Protein 7Z8Z (pdb70)

B-factor: mean 40.98, std 24.82, range [9.61, 128.11]

Structure (mmCIF, N/CA/C/O backbone):
data_7Z8Z
#
_entry.id   7Z8Z
#
_cell.length_a   27.054
_cell.length_b   43.992
_cell.length_c   178.712
_cell.angle_alpha   90.000
_cell.angle_beta   90.000
_cell.angle_gamma   90.000
#
_symmetry.space_group_name_H-M   'P 21 21 21'
#
loop_
_entity.id
_entity.type
_entity.pdbx_description
1 polymer 'Heat shock factor 2-binding protein'
2 polymer 'Break repair meiotic recombinase recruitment factor 1'
3 water water
#
loop_
_atom_site.group_PDB
_atom_site.id
_atom_site.type_symbol
_atom_site.label_atom_id
_atom_site.label_alt_id
_atom_site.label_comp_id
_atom_site.label_asym_id
_atom_site.label_entity_id
_atom_site.label_seq_id
_atom_site.pdbx_PDB_ins_code
_atom_site.Cartn_x
_atom_site.Cartn_y
_atom_site.Cartn_z
_atom_site.occupancy
_atom_site.B_iso_or_equiv
_atom_site.auth_seq_id
_atom_site.auth_comp_id
_atom_site.auth_asym_id
_atom_site.auth_atom_id
_atom_site.pdbx_PDB_model_num
ATOM 1 N N . MET A 1 3 ? -2.61700 13.50500 -24.31600 1.000 48.19788 21 MET A N 1
ATOM 2 C CA . MET A 1 3 ? -3.07900 12.71400 -23.18000 1.000 45.77654 21 MET A CA 1
ATOM 3 C C . MET A 1 3 ? -1.97300 12.57300 -22.13400 1.000 38.07035 21 MET A C 1
ATOM 4 O O . MET A 1 3 ? -0.82700 12.95500 -22.37600 1.000 48.02155 21 MET A O 1
ATOM 17 N N . GLU A 1 4 ? -2.32300 12.01800 -20.97400 1.000 35.60164 22 GLU A N 1
ATOM 18 C CA . GLU A 1 4 ? -1.34200 11.75600 -19.93100 1.000 30.66683 22 GLU A CA 1
ATOM 19 C C . GLU A 1 4 ? -0.52600 10.51700 -20.27600 1.000 27.41118 22 GLU A C 1
ATOM 20 O O . GLU A 1 4 ? -1.06500 9.50000 -20.72300 1.000 31.30112 22 GLU A O 1
ATOM 32 N N . GLU A 1 5 ? 0.78300 10.60500 -20.05100 1.000 23.60809 23 GLU A N 1
ATOM 33 C CA . GLU A 1 5 ? 1.71000 9.60600 -20.57000 1.000 19.71026 23 GLU A CA 1
ATOM 34 C C . GLU A 1 5 ? 1.56600 8.28800 -19.82900 1.000 17.57842 23 GLU A C 1
ATOM 35 O O . GLU A 1 5 ? 1.29400 8.26300 -18.62700 1.000 20.38402 23 GLU A O 1
ATOM 47 N N . PHE A 1 6 ? 1.75400 7.18900 -20.55700 1.000 19.56550 24 PHE A N 1
ATOM 48 C CA . PHE A 1 6 ? 1.82200 5.85800 -19.98400 1.000 19.95502 24 PHE A CA 1
ATOM 49 C C . PHE A 1 6 ? 3.27500 5.44300 -19.77200 1.000 23.65547 24 PHE A C 1
ATOM 50 O O . PHE A 1 6 ? 4.17700 5.87800 -20.49400 1.000 19.70763 24 PHE A O 1
ATOM 67 N N . VAL A 1 7 ? 3.48500 4.57900 -18.78100 1.000 17.82056 25 VAL A N 1
ATOM 68 C CA . VAL A 1 7 ? 4.69200 3.77100 -18.66200 1.000 14.53595 25 VAL A CA 1
ATOM 69 C C . VAL A 1 7 ? 4.24800 2.31300 -18.69400 1.000 17.03889 25 VAL A C 1
ATOM 70 O O . VAL A 1 7 ? 3.07800 1.99800 -18.47200 1.000 17.23891 25 VAL A O 1
ATOM 83 N N . LYS A 1 8 ? 5.18200 1.41800 -18.99000 1.000 19.53392 26 LYS A N 1
ATOM 84 C CA . LYS A 1 8 ? 4.88400 -0.00700 -19.00500 1.000 16.09140 26 LYS A CA 1
ATOM 85 C C . LYS A 1 8 ? 5.59100 -0.70300 -17.84600 1.000 12.21462 26 LYS A C 1
ATOM 86 O O . LYS A 1 8 ? 6.65800 -0.28000 -17.38500 1.000 16.81781 26 LYS A O 1
ATOM 105 N N . VAL A 1 9 ? 4.95600 -1.77800 -17.37000 1.000 16.12299 27 VAL A N 1
ATOM 106 C CA . VAL A 1 9 ? 5.41200 -2.56500 -16.22900 1.000 17.23101 27 VAL A CA 1
ATOM 107 C C . VAL A 1 9 ? 5.11300 -4.03300 -16.52000 1.000 16.82570 27 VAL A C 1
ATOM 108 O O . VAL A 1 9 ? 4.01400 -4.36800 -16.96800 1.000 16.54935 27 VAL A O 1
ATOM 121 N N . ARG A 1 10 ? 6.07500 -4.91200 -16.25700 1.000 14.14906 28 ARG A N 1
ATOM 122 C CA . ARG A 1 10 ? 5.79700 -6.34000 -16.37000 1.000 17.84424 28 ARG A CA 1
ATOM 123 C C . ARG A 1 10 ? 4.60700 -6.69300 -15.48200 1.000 15.80716 28 ARG A C 1
ATOM 124 O O . ARG A 1 10 ? 4.56500 -6.34700 -14.29700 1.000 18.19692 28 ARG A O 1
ATOM 145 N N . LYS A 1 11 ? 3.63600 -7.38800 -16.07000 1.000 16.97309 29 LYS A N 1
ATOM 146 C CA . LYS A 1 11 ? 2.39300 -7.72400 -15.37800 1.000 17.82845 29 LYS A CA 1
ATOM 147 C C . LYS A 1 11 ? 2.65600 -8.42700 -14.05200 1.000 17.54947 29 LYS A C 1
ATOM 148 O O . LYS A 1 11 ? 2.03800 -8.11300 -13.02600 1.000 16.94414 29 LYS A O 1
ATOM 167 N N . LYS A 1 12 ? 3.57700 -9.39000 -14.05300 1.000 17.05731 30 LYS A N 1
ATOM 168 C CA . LYS A 1 12 ? 3.80500 -10.16600 -12.84000 1.000 19.75237 30 LYS A CA 1
ATOM 169 C C . LYS A 1 12 ? 4.39700 -9.31200 -11.72400 1.000 16.85728 30 LYS A C 1
ATOM 170 O O . LYS A 1 12 ? 4.15100 -9.58900 -10.54800 1.000 18.08638 30 LYS A O 1
ATOM 189 N N . ASP A 1 13 ? 5.18100 -8.28500 -12.05900 1.000 17.06257 31 ASP A N 1
ATOM 190 C CA . ASP A 1 13 ? 5.75200 -7.43900 -11.02000 1.000 13.29107 31 ASP A CA 1
ATOM 191 C C . ASP A 1 13 ? 4.69500 -6.53700 -10.41100 1.000 19.39706 31 ASP A C 1
ATOM 192 O O . ASP A 1 13 ? 4.71700 -6.29200 -9.20200 1.000 18.18376 31 ASP A O 1
ATOM 201 N N . LEU A 1 14 ? 3.74200 -6.06600 -11.21400 1.000 14.49384 32 LEU A N 1
ATOM 202 C CA . LEU A 1 14 ? 2.63000 -5.31200 -10.64200 1.000 15.53344 32 LEU A CA 1
ATOM 203 C C . LEU A 1 14 ? 1.77900 -6.19800 -9.73300 1.000 19.11808 32 LEU A C 1
ATOM 204 O O . LEU A 1 14 ? 1.27400 -5.74200 -8.69700 1.000 18.66540 32 LEU A O 1
ATOM 220 N N . GLU A 1 15 ? 1.59500 -7.46900 -10.10500 1.000 17.27576 33 GLU A N 1
ATOM 221 C CA . GLU A 1 15 ? 0.82800 -8.37500 -9.25400 1.000 18.22587 33 GLU A CA 1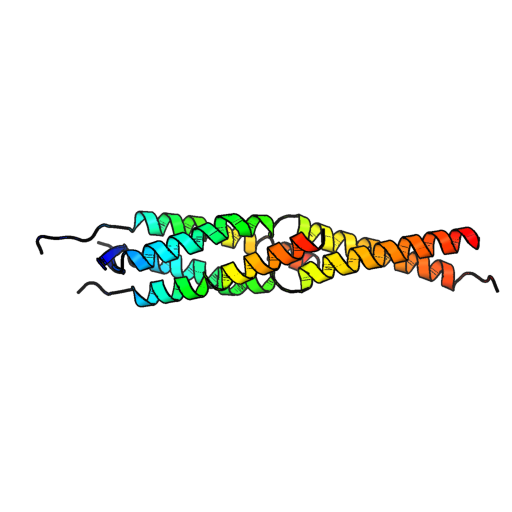
ATOM 222 C C . GLU A 1 15 ? 1.50400 -8.54700 -7.90000 1.000 23.59230 33 GLU A C 1
ATOM 223 O O . GLU A 1 15 ? 0.83500 -8.56400 -6.86100 1.000 20.72880 33 GLU A O 1
ATOM 235 N N . ARG A 1 16 ? 2.83500 -8.65400 -7.89100 1.000 17.64422 34 ARG A N 1
ATOM 236 C CA . ARG A 1 16 ? 3.55800 -8.74500 -6.62900 1.000 15.69136 34 ARG A CA 1
ATOM 237 C C . ARG A 1 16 ? 3.31900 -7.49400 -5.78600 1.000 17.40735 34 ARG A C 1
ATOM 238 O O . ARG A 1 16 ? 3.05600 -7.58000 -4.58100 1.000 20.33928 34 ARG A O 1
ATOM 259 N N . LEU A 1 17 ? 3.42400 -6.31100 -6.40200 1.000 17.05204 35 LEU A N 1
ATOM 260 C CA . LEU A 1 17 ? 3.17900 -5.07300 -5.66400 1.000 16.08877 35 LEU A CA 1
ATOM 261 C C . LEU A 1 17 ? 1.79000 -5.09500 -5.03000 1.000 17.08626 35 LEU A C 1
ATOM 262 O O . LEU A 1 17 ? 1.63200 -4.77800 -3.84400 1.000 19.46286 35 LEU A O 1
ATOM 278 N N . THR A 1 18 ? 0.78200 -5.53200 -5.78600 1.000 19.13124 36 THR A N 1
ATOM 279 C CA . THR A 1 18 ? -0.56400 -5.62000 -5.23400 1.000 18.93385 36 THR A CA 1
ATOM 280 C C . THR A 1 18 ? -0.59300 -6.53700 -4.01800 1.000 22.28162 36 THR A C 1
ATOM 281 O O . THR A 1 18 ? -1.18500 -6.20100 -2.98600 1.000 21.70787 36 THR A O 1
ATOM 292 N N . THR A 1 19 ? 0.02900 -7.71400 -4.13300 1.000 20.01029 37 THR A N 1
ATOM 293 C CA . THR A 1 19 ? 0.06100 -8.65500 -3.02000 1.000 18.07059 37 THR A CA 1
ATOM 294 C C . THR A 1 19 ? 0.64700 -8.01200 -1.77000 1.000 17.98110 37 THR A C 1
ATOM 295 O O . THR A 1 19 ? 0.11200 -8.18300 -0.66700 1.000 19.17072 37 THR A O 1
ATOM 306 N N . GLU A 1 20 ? 1.76400 -7.30000 -1.91800 1.000 16.69147 38 GLU A N 1
ATOM 307 C CA . GLU A 1 20 ? 2.42600 -6.70800 -0.76000 1.000 14.98074 38 GLU A CA 1
ATOM 308 C C . GLU A 1 20 ? 1.59400 -5.58900 -0.15300 1.000 14.65965 38 GLU A C 1
ATOM 309 O O . GLU A 1 20 ? 1.54000 -5.45000 1.07500 1.000 15.44133 38 GLU A O 1
ATOM 321 N N . VAL A 1 21 ? 0.94900 -4.78200 -0.99400 1.000 16.38618 39 VAL A N 1
ATOM 322 C CA . VAL A 1 21 ? 0.08100 -3.72300 -0.48500 1.000 15.77558 39 VAL A CA 1
ATOM 323 C C . VAL A 1 21 ? -1.05600 -4.32800 0.32800 1.000 16.92045 39 VAL A C 1
ATOM 324 O O . VAL A 1 21 ? -1.40100 -3.83100 1.41000 1.000 21.55258 39 VAL A O 1
ATOM 337 N N . MET A 1 22 ? -1.63300 -5.43400 -0.14900 1.000 18.18639 40 MET A N 1
ATOM 338 C CA . MET A 1 22 ? -2.81400 -5.97100 0.52400 1.000 20.66564 40 MET A CA 1
ATOM 339 C C . MET A 1 22 ? -2.44700 -6.63000 1.84500 1.000 25.77151 40 MET A C 1
ATOM 340 O O . MET A 1 22 ? -3.29200 -6.74400 2.74300 1.000 20.08399 40 MET A O 1
ATOM 354 N N . GLN A 1 23 ? -1.20000 -7.08100 1.99100 1.000 18.50748 41 GLN A N 1
ATOM 355 C CA . GLN A 1 23 ? -0.79400 -7.65700 3.26700 1.000 23.65810 41 GLN A CA 1
ATOM 356 C C . GLN A 1 23 ? -0.64200 -6.57000 4.32100 1.000 22.05528 41 GLN A C 1
ATOM 357 O O . GLN A 1 23 ? -0.96000 -6.78600 5.49500 1.000 17.28892 41 GLN A O 1
ATOM 371 N N . ILE A 1 24 ? -0.15200 -5.38800 3.92300 1.000 17.22312 42 ILE A N 1
ATOM 372 C CA . ILE A 1 24 ? -0.13800 -4.25700 4.84700 1.000 16.93624 42 ILE A CA 1
ATOM 373 C C . ILE A 1 24 ? -1.56100 -3.91600 5.25700 1.000 14.62807 42 ILE A C 1
ATOM 374 O O . ILE A 1 24 ? -1.85900 -3.74900 6.44400 1.000 20.07872 42 ILE A O 1
ATOM 390 N N . ARG A 1 25 ? -2.46000 -3.80600 4.27300 1.000 21.24202 43 ARG A N 1
ATOM 391 C CA . ARG A 1 25 ? -3.87600 -3.58200 4.55500 1.000 23.00276 43 ARG A CA 1
ATOM 392 C C . ARG A 1 25 ? -4.37700 -4.56000 5.60400 1.000 22.19213 43 ARG A C 1
ATOM 393 O O . ARG A 1 25 ? -5.07400 -4.16900 6.54800 1.000 20.40771 43 ARG A O 1
ATOM 414 N N . ASP A 1 26 ? -3.98900 -5.83400 5.47500 1.000 21.56574 44 ASP A N 1
ATOM 415 C CA . ASP A 1 26 ? -4.54200 -6.87300 6.33600 1.000 18.91806 44 ASP A CA 1
ATOM 416 C C . ASP A 1 26 ? -4.06500 -6.74100 7.77500 1.000 20.19979 44 ASP A C 1
ATOM 417 O O . ASP A 1 26 ? -4.85900 -6.90500 8.71100 1.000 23.09224 44 ASP A O 1
ATOM 426 N N . PHE A 1 27 ? -2.76900 -6.48600 7.98000 1.000 23.35280 45 PHE A N 1
ATOM 427 C CA . PHE A 1 27 ? -2.18000 -6.61500 9.30400 1.000 19.18388 45 PHE A CA 1
ATOM 428 C C . PHE A 1 27 ? -1.79600 -5.30500 9.99100 1.000 26.25841 45 PHE A C 1
ATOM 429 O O . PHE A 1 27 ? -1.70600 -5.28600 11.22500 1.000 22.52639 45 PHE A O 1
ATOM 446 N N . LEU A 1 28 ? -1.55100 -4.22600 9.25800 1.000 23.62389 46 LEU A N 1
ATOM 447 C CA . LEU A 1 28 ? -1.12500 -3.00900 9.94200 1.000 15.01496 46 LEU A CA 1
ATOM 448 C C . LEU A 1 28 ? -2.14700 -2.51200 10.95700 1.000 21.05252 46 LEU A C 1
ATOM 449 O O . LEU A 1 28 ? -1.73300 -2.12500 12.06300 1.000 22.18950 46 LEU A O 1
ATOM 465 N N . PRO A 1 29 ? -3.45600 -2.49300 10.67300 1.000 17.20733 47 PRO A N 1
ATOM 466 C CA . PRO A 1 29 ? -4.42400 -2.05000 11.69500 1.000 22.97381 47 PRO A CA 1
ATOM 467 C C . PRO A 1 29 ? -4.52900 -2.97100 12.90400 1.000 19.48655 47 PRO A C 1
ATOM 468 O O . PRO A 1 29 ? -5.09100 -2.55100 13.92600 1.000 20.44719 47 PRO A O 1
ATOM 479 N N . ARG A 1 30 ? -4.02000 -4.19800 12.83200 1.000 19.38653 48 ARG A N 1
ATOM 480 C CA . ARG A 1 30 ? -4.00400 -5.07700 13.99100 1.000 19.79448 48 ARG A CA 1
ATOM 481 C C . ARG A 1 30 ? -2.85900 -4.76400 14.93800 1.000 23.47387 48 ARG A C 1
ATOM 482 O O . ARG A 1 30 ? -2.80800 -5.33900 16.02600 1.000 25.85310 48 ARG A O 1
ATOM 503 N N . ILE A 1 31 ? -1.96000 -3.86000 14.56200 1.000 21.99211 49 ILE A N 1
ATOM 504 C CA . ILE A 1 31 ? -0.96300 -3.30300 15.46900 1.000 24.19501 49 ILE A CA 1
ATOM 505 C C . ILE A 1 31 ? -1.24800 -1.83800 15.76700 1.000 22.44743 49 ILE A C 1
ATOM 506 O O . ILE A 1 31 ? -1.19600 -1.40500 16.91800 1.000 20.59457 49 ILE A O 1
ATOM 522 N N . LEU A 1 32 ? -1.51900 -1.05300 14.73200 1.000 24.07394 50 LEU A N 1
ATOM 523 C CA . LEU A 1 32 ? -1.72400 0.38400 14.88800 1.000 20.04451 50 LEU A CA 1
ATOM 524 C C . LEU A 1 32 ? -3.19000 0.59900 15.24200 1.000 24.65559 50 LEU A C 1
ATOM 525 O O . LEU A 1 32 ? -4.06200 0.62600 14.36700 1.000 20.86566 50 LEU A O 1
ATOM 541 N N . ASN A 1 33 ? -3.45500 0.75300 16.53200 1.000 21.41573 51 ASN A N 1
ATOM 542 C CA . ASN A 1 33 ? -4.78700 1.01900 17.05600 1.000 29.29035 51 ASN A CA 1
ATOM 543 C C . ASN A 1 33 ? -4.59700 1.59900 18.45100 1.000 29.33246 51 ASN A C 1
ATOM 544 O O . ASN A 1 33 ? -3.46900 1.74700 18.93400 1.000 29.71935 51 ASN A O 1
ATOM 555 N N . GLY A 1 34 ? -5.71100 1.91500 19.10600 1.000 27.27959 52 GLY A N 1
ATOM 556 C CA . GLY A 1 34 ? -5.65500 2.62300 20.37200 1.000 36.12538 52 GLY A CA 1
ATOM 557 C C . GLY A 1 34 ? -4.96300 1.87400 21.49000 1.000 30.26679 52 GLY A C 1
ATOM 558 O O . GLY A 1 34 ? -4.69100 2.47300 22.53800 1.000 29.11928 52 GLY A O 1
ATOM 562 N N . GLU A 1 35 ? -4.67100 0.58900 21.30600 1.000 31.56168 53 GLU A N 1
ATOM 563 C CA . GLU A 1 35 ? -4.08500 -0.17700 22.39700 1.000 26.26368 53 GLU A CA 1
ATOM 564 C C . GLU A 1 35 ? -2.64000 0.21400 22.67300 1.000 25.92416 53 GLU A C 1
ATOM 565 O O . GLU A 1 35 ? -2.17700 0.03900 23.80300 1.000 29.31404 53 GLU A O 1
ATOM 577 N N . LEU A 1 36 ? -1.92700 0.76100 21.68600 1.000 26.51371 54 LEU A N 1
ATOM 578 C CA . LEU A 1 36 ? -0.55400 1.19000 21.93200 1.000 31.95120 54 LEU A CA 1
ATOM 579 C C . LEU A 1 36 ? -0.51400 2.38000 22.88500 1.000 31.23006 54 LEU A C 1
ATOM 580 O O . LEU A 1 36 ? 0.17000 2.34500 23.91500 1.000 24.63190 54 LEU A O 1
ATOM 596 N N . LEU A 1 37 ? -1.24700 3.44800 22.56100 1.000 27.73490 55 LEU A N 1
ATOM 597 C CA . LEU A 1 37 ? -1.27200 4.61500 23.43800 1.000 27.04008 55 LEU A CA 1
ATOM 598 C C . LEU A 1 37 ? -1.80600 4.25300 24.81600 1.000 30.16677 55 LEU A C 1
ATOM 599 O O . LEU A 1 37 ? -1.27500 4.70700 25.83700 1.000 35.48320 55 LEU A O 1
ATOM 615 N N . GLU A 1 38 ? -2.85600 3.43100 24.86700 1.000 31.44061 56 GLU A N 1
ATOM 616 C CA . GLU A 1 38 ? -3.41600 3.03400 26.15500 1.000 30.13519 56 GLU A CA 1
ATOM 617 C C . GLU A 1 38 ? -2.36900 2.34800 27.02300 1.000 30.31942 56 GLU A C 1
ATOM 618 O O . GLU A 1 38 ? -2.34500 2.53900 28.24400 1.000 34.55151 56 GLU A O 1
ATOM 630 N N . SER A 1 39 ? -1.48900 1.55200 26.41400 1.000 28.15864 57 SER A N 1
ATOM 631 C CA . SER A 1 39 ? -0.46300 0.87300 27.19800 1.000 33.46717 57 SER A CA 1
ATOM 632 C C . SER A 1 39 ? 0.53600 1.87000 27.77500 1.000 28.85083 57 SER A C 1
ATOM 633 O O . SER A 1 39 ? 0.93200 1.75900 28.94100 1.000 30.95108 57 SER A O 1
ATOM 641 N N . PHE A 1 40 ? 0.95900 2.84800 26.97300 1.000 31.29323 58 PHE A N 1
ATOM 642 C CA . PHE A 1 40 ? 1.87800 3.86300 27.47600 1.000 31.21690 58 PHE A CA 1
ATOM 643 C C . PHE A 1 40 ? 1.23400 4.68000 28.58800 1.000 35.80166 58 PHE A C 1
ATOM 644 O O . PHE A 1 40 ? 1.87000 4.96000 29.61100 1.000 37.69136 58 PHE A O 1
ATOM 661 N N . GLN A 1 41 ? -0.03200 5.06800 28.40800 1.000 38.58094 59 GLN A N 1
ATOM 662 C CA . GLN A 1 41 ? -0.73000 5.82400 29.44200 1.000 37.50713 59 GLN A CA 1
ATOM 663 C C . GLN A 1 41 ? -0.86500 5.00700 30.72200 1.000 44.90802 59 GLN A C 1
ATOM 664 O O . GLN A 1 41 ? -0.73000 5.54100 31.82900 1.000 46.70034 59 GLN A O 1
ATOM 678 N N . LYS A 1 42 ? -1.13700 3.70800 30.58800 1.000 47.09775 60 LYS A N 1
ATOM 679 C CA . LYS A 1 42 ? -1.28100 2.85600 31.76400 1.000 50.24287 60 LYS A CA 1
ATOM 680 C C . LYS A 1 42 ? 0.05300 2.66900 32.47500 1.000 48.74005 60 LYS A C 1
ATOM 681 O O . LYS A 1 42 ? 0.10200 2.62000 33.70900 1.000 50.16917 60 LYS A O 1
ATOM 700 N N . LEU A 1 43 ? 1.14600 2.57500 31.71700 1.000 38.02298 61 LEU A N 1
ATOM 701 C CA . LEU A 1 43 ? 2.46100 2.42000 32.32800 1.000 39.79688 61 LEU A CA 1
ATOM 702 C C . LEU A 1 43 ? 2.82800 3.64300 33.16000 1.000 48.89534 61 LEU A C 1
ATOM 703 O O . LEU A 1 43 ? 3.30300 3.51700 34.29500 1.000 53.60643 61 LEU A O 1
ATOM 719 N N . LYS A 1 44 ? 2.61900 4.84100 32.60900 1.000 46.22133 62 LYS A N 1
ATOM 720 C CA . LYS A 1 44 ? 2.95200 6.05600 33.34600 1.000 51.49302 62 LYS A CA 1
ATOM 721 C C . LYS A 1 44 ? 2.13300 6.17700 34.62500 1.000 53.34587 62 LYS A C 1
ATOM 722 O O . LYS A 1 44 ? 2.62100 6.71600 35.62600 1.000 53.08005 62 LYS A O 1
ATOM 741 N N . MET A 1 45 ? 0.89700 5.67600 34.61900 1.000 54.24335 63 MET A N 1
ATOM 742 C CA . MET A 1 45 ? 0.04900 5.78600 35.80200 1.000 60.29934 63 MET A CA 1
ATOM 743 C C . MET A 1 45 ? 0.54600 4.87400 36.91700 1.000 61.92058 63 MET A C 1
ATOM 744 O O . MET A 1 45 ? 0.63400 5.28800 38.08000 1.000 64.76040 63 MET A O 1
ATOM 758 N N . VAL A 1 46 ? 0.86900 3.62200 36.58400 1.000 58.64387 64 VAL A N 1
ATOM 759 C CA . VAL A 1 46 ? 1.32100 2.68600 37.60900 1.000 57.57796 64 VAL A CA 1
ATOM 760 C C . VAL A 1 46 ? 2.69900 3.08300 38.12600 1.000 53.71697 64 VAL A C 1
ATOM 761 O O . VAL A 1 46 ? 3.01100 2.87500 39.30600 1.000 50.34288 64 VAL A O 1
ATOM 774 N N . GLU A 1 47 ? 3.54600 3.65400 37.26500 1.000 49.80334 65 GLU A N 1
ATOM 775 C CA . GLU A 1 47 ? 4.85400 4.11500 37.71900 1.000 54.18018 65 GLU A CA 1
ATOM 776 C C . GLU A 1 47 ? 4.71900 5.16400 38.81600 1.000 54.45916 65 GLU A C 1
ATOM 777 O O . GLU A 1 47 ? 5.46500 5.14200 39.80200 1.000 50.76398 65 GLU A O 1
ATOM 789 N N . LYS A 1 48 ? 3.77300 6.09300 38.66300 1.000 57.57006 66 LYS A N 1
ATOM 790 C CA . LYS A 1 48 ? 3.57600 7.11000 39.69000 1.000 59.73874 66 LYS A CA 1
ATOM 791 C C . LYS A 1 48 ? 2.98300 6.50800 40.95600 1.000 57.07790 66 LYS A C 1
ATOM 792 O O . LYS A 1 48 ? 3.32000 6.93200 42.06800 1.000 53.34324 66 LYS A O 1
ATOM 811 N N . ASN A 1 49 ? 2.09800 5.51700 40.81200 1.000 56.35149 67 ASN A N 1
ATOM 812 C CA . ASN A 1 49 ? 1.53200 4.86600 41.98800 1.000 61.25208 67 ASN A CA 1
ATOM 813 C C . ASN A 1 49 ? 2.57100 4.01600 42.70900 1.000 58.98076 67 ASN A C 1
ATOM 814 O O . ASN A 1 49 ? 2.54100 3.91800 43.94100 1.000 55.21451 67 ASN A O 1
ATOM 825 N N . LEU A 1 50 ? 3.49100 3.39400 41.96700 1.000 58.31489 68 LEU A N 1
ATOM 826 C CA . LEU A 1 50 ? 4.58300 2.67300 42.61200 1.000 56.04883 68 LEU A CA 1
ATOM 827 C C . LEU A 1 50 ? 5.53800 3.64000 43.30300 1.000 62.04691 68 LEU A C 1
ATOM 828 O O . LEU A 1 50 ? 6.00800 3.37100 44.41500 1.000 59.09130 68 LEU A O 1
ATOM 844 N N . GLU A 1 51 ? 5.83800 4.77200 42.65900 1.000 63.81818 69 GLU A N 1
ATOM 845 C CA . GLU A 1 51 ? 6.67700 5.78200 43.29600 1.000 64.58932 69 GLU A CA 1
ATOM 846 C C . GLU A 1 51 ? 6.06100 6.25600 44.60800 1.000 63.57604 69 GLU A C 1
ATOM 847 O O . GLU A 1 51 ? 6.76100 6.39500 45.61800 1.000 57.14896 69 GLU A O 1
ATOM 859 N N . ARG A 1 52 ? 4.74800 6.50300 44.61400 1.000 68.02921 70 ARG A N 1
ATOM 860 C CA . ARG A 1 52 ? 4.08100 6.97000 45.82300 1.000 70.82165 70 ARG A CA 1
ATOM 861 C C . ARG A 1 52 ? 3.93200 5.86800 46.86300 1.000 69.13724 70 ARG A C 1
ATOM 862 O O . ARG A 1 52 ? 3.74800 6.17500 48.04800 1.000 72.68766 70 ARG A O 1
ATOM 883 N N . LYS A 1 53 ? 4.00400 4.59700 46.45100 1.000 64.36298 71 LYS A N 1
ATOM 884 C CA . LYS A 1 53 ? 3.95400 3.50800 47.42200 1.000 64.15243 71 LYS A CA 1
ATOM 885 C C . LYS A 1 53 ? 5.34000 3.22100 47.99200 1.000 60.95204 71 LYS A C 1
ATOM 886 O O . LYS A 1 53 ? 5.45900 2.74600 49.12700 1.000 57.49374 71 LYS A O 1
ATOM 905 N N . GLU A 1 54 ? 6.39500 3.48800 47.21400 1.000 55.68299 72 GLU A N 1
ATOM 906 C CA . GLU A 1 54 ? 7.75300 3.33400 47.72800 1.000 61.19944 72 GLU A CA 1
ATOM 907 C C . GLU A 1 54 ? 8.10100 4.47500 48.68200 1.000 62.75226 72 GLU A C 1
ATOM 908 O O . GLU A 1 54 ? 8.82200 4.27900 49.67000 1.000 55.95145 72 GLU A O 1
ATOM 920 N N . GLN A 1 55 ? 7.61100 5.68500 48.39500 1.000 64.14453 73 GLN A N 1
ATOM 921 C CA . GLN A 1 55 ? 7.88500 6.81400 49.28200 1.000 66.50797 73 GLN A CA 1
ATOM 922 C C . GLN A 1 55 ? 7.17400 6.65600 50.62000 1.000 65.30783 73 GLN A C 1
ATOM 923 O O . GLN A 1 55 ? 7.65100 7.17000 51.64000 1.000 60.91783 73 GLN A O 1
ATOM 937 N N . GLU A 1 56 ? 6.03600 5.95800 50.63900 1.000 65.76052 74 GLU A N 1
ATOM 938 C CA . GLU A 1 56 ? 5.37200 5.67400 51.90800 1.000 65.06306 74 GLU A CA 1
ATOM 939 C C . GLU A 1 56 ? 6.17800 4.68200 52.73700 1.000 63.71553 74 GLU A C 1
ATOM 940 O O . GLU A 1 56 ? 6.27300 4.81900 53.96200 1.000 59.29922 74 GLU A O 1
ATOM 952 N N . LEU A 1 57 ? 6.77000 3.67700 52.08700 1.000 58.16224 75 LEU A N 1
ATOM 953 C CA . LEU A 1 57 ? 7.60300 2.72100 52.80600 1.000 59.15183 75 LEU A CA 1
ATOM 954 C C . LEU A 1 57 ? 8.91500 3.35000 53.25700 1.000 62.99966 75 LEU A C 1
ATOM 955 O O . LEU A 1 57 ? 9.47000 2.95000 54.28900 1.000 61.24945 75 LEU A O 1
ATOM 971 N N . GLU A 1 58 ? 9.42000 4.33600 52.50600 1.000 66.48692 76 GLU A N 1
ATOM 972 C CA . GLU A 1 58 ? 10.68300 4.97200 52.87100 1.000 73.23510 76 GLU A CA 1
ATOM 973 C C . GLU A 1 58 ? 10.50700 5.92300 54.04900 1.000 70.44792 76 GLU A C 1
ATOM 974 O O . GLU A 1 58 ? 11.43000 6.08900 54.85500 1.000 65.09465 76 GLU A O 1
ATOM 986 N N . GLN A 1 59 ? 9.34300 6.56600 54.15900 1.000 68.41610 77 GLN A N 1
ATOM 987 C CA . GLN A 1 59 ? 9.07400 7.47100 55.27000 1.000 70.74796 77 GLN A CA 1
ATOM 988 C C . GLN A 1 59 ? 8.62400 6.74500 56.53200 1.000 69.13197 77 GLN A C 1
ATOM 989 O O . GLN A 1 59 ? 8.51200 7.37900 57.58900 1.000 64.09190 77 GLN A O 1
ATOM 1003 N N . LEU A 1 60 ? 8.36300 5.44400 56.45100 1.000 71.98495 78 LEU A N 1
ATOM 1004 C CA . LEU A 1 60 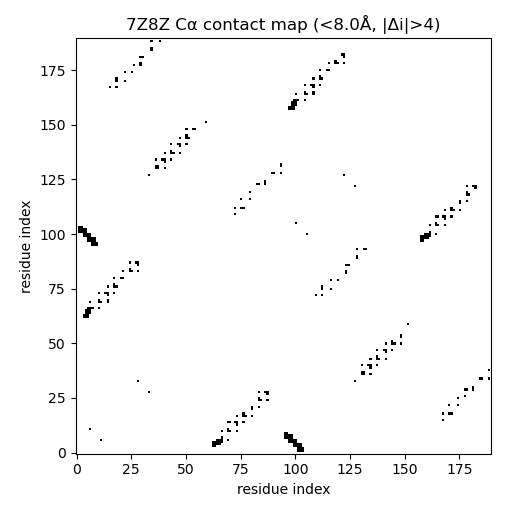? 7.86100 4.69800 57.59600 1.000 69.82416 78 LEU A CA 1
ATOM 1005 C C . LEU A 1 60 ? 9.01200 4.24900 58.48600 1.000 64.18138 78 LEU A C 1
ATOM 1006 O O . LEU A 1 60 ? 10.01000 3.70500 58.00200 1.000 55.74879 78 LEU A O 1
ATOM 1022 N N . ILE A 1 61 ? 8.87100 4.48200 59.78700 1.000 64.35772 79 ILE A N 1
ATOM 1023 C CA . ILE A 1 61 ? 9.81800 4.00800 60.78900 1.000 65.79210 79 ILE A CA 1
ATOM 1024 C C . ILE A 1 61 ? 9.24400 2.72000 61.36300 1.000 63.66553 79 ILE A C 1
ATOM 1025 O O . ILE A 1 61 ? 8.26200 2.74400 62.11300 1.000 60.96520 79 ILE A O 1
ATOM 1041 N N . MET A 1 62 ? 9.85600 1.58700 61.00700 1.000 61.84426 80 MET A N 1
ATOM 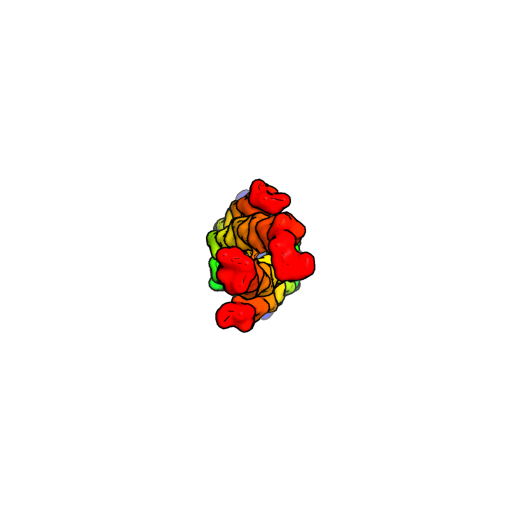1042 C CA . MET A 1 62 ? 9.31000 0.28700 61.37400 1.000 60.05720 80 MET A CA 1
ATOM 1043 C C . MET A 1 62 ? 10.37500 -0.70100 61.83200 1.000 56.18042 80 MET A C 1
ATOM 1044 O O . MET A 1 62 ? 10.05200 -1.87800 62.03900 1.000 52.09309 80 MET A O 1
ATOM 1058 N N . ASP A 1 63 ? 11.62200 -0.27200 61.99300 1.000 54.43021 81 ASP A N 1
ATOM 1059 C CA . ASP A 1 63 ? 12.67100 -1.15300 62.49400 1.000 55.11713 81 ASP A CA 1
ATOM 1060 C C . ASP A 1 63 ? 13.82700 -0.35200 63.08800 1.000 57.99116 81 ASP A C 1
ATOM 1061 O O . ASP A 1 63 ? 13.76000 0.87200 63.20500 1.000 55.91723 81 ASP A O 1
ATOM 1071 N N . ARG B 2 4 ? 8.80300 6.15000 -27.59400 1.000 50.40078 540 ARG B N 1
ATOM 1072 C CA . ARG B 2 4 ? 8.92100 4.87400 -26.89800 1.000 37.56766 540 ARG B CA 1
ATOM 1073 C C . ARG B 2 4 ? 8.38700 4.99600 -25.47500 1.000 36.98075 540 ARG B C 1
ATOM 1074 O O . ARG B 2 4 ? 8.77100 5.90100 -24.73000 1.000 34.03829 540 ARG B O 1
ATOM 1094 N N . MET B 2 5 ? 7.50300 4.07600 -25.10000 1.000 31.67222 541 MET B N 1
ATOM 1095 C CA . MET B 2 5 ? 6.97400 4.05000 -23.74300 1.000 28.18759 541 MET B CA 1
ATOM 1096 C C . MET B 2 5 ? 8.05500 3.58800 -22.77200 1.000 23.67126 541 MET B C 1
ATOM 1097 O O . MET B 2 5 ? 8.69300 2.55100 -22.98100 1.000 27.59015 541 MET B O 1
ATOM 1111 N N . GLN B 2 6 ? 8.27900 4.37500 -21.72200 1.000 20.09978 542 GLN B N 1
ATOM 1112 C CA . GLN B 2 6 ? 9.29400 4.03700 -20.73500 1.000 20.43403 542 GLN B CA 1
ATOM 1113 C C . GLN B 2 6 ? 8.89800 2.77800 -19.97000 1.000 22.59481 542 GLN B C 1
ATOM 1114 O O . GLN B 2 6 ? 7.72200 2.56400 -19.65700 1.000 19.91555 542 GLN B O 1
ATOM 1128 N N . ASP B 2 7 ? 9.89500 1.95900 -19.64700 1.000 20.34454 543 ASP B N 1
ATOM 1129 C CA . ASP B 2 7 ? 9.71800 0.72900 -18.86500 1.000 16.80201 543 ASP B CA 1
ATOM 1130 C C . ASP B 2 7 ? 9.99700 1.05400 -17.39900 1.000 15.02285 543 ASP B C 1
ATOM 1131 O O . ASP B 2 7 ? 11.12900 1.37900 -17.03000 1.000 22.58429 543 ASP B O 1
ATOM 1140 N N . ALA B 2 8 ? 8.96200 1.00600 -16.56800 1.000 16.99941 544 ALA B N 1
ATOM 1141 C CA . ALA B 2 8 ? 9.09300 1.29800 -15.14800 1.000 19.81817 544 ALA B CA 1
ATOM 1142 C C . ALA B 2 8 ? 9.17500 0.02700 -14.30100 1.000 15.42027 544 ALA B C 1
ATOM 1143 O O . ALA B 2 8 ? 9.01200 0.07800 -13.07000 1.000 15.81505 544 ALA B O 1
ATOM 1150 N N . THR B 2 9 ? 9.44700 -1.10900 -14.93200 1.000 15.88085 545 THR B N 1
ATOM 1151 C CA . THR B 2 9 ? 9.45300 -2.37200 -14.20300 1.000 16.47040 545 THR B CA 1
ATOM 1152 C C . THR B 2 9 ? 10.42800 -2.32600 -13.03400 1.000 15.29131 545 THR B C 1
ATOM 1153 O O . THR B 2 9 ? 10.10800 -2.78400 -11.93700 1.000 16.10456 545 THR B O 1
ATOM 1164 N N . ASP B 2 10 ? 11.64100 -1.81700 -13.25800 1.000 16.91782 546 ASP B N 1
ATOM 1165 C CA . ASP B 2 10 ? 12.61900 -1.82800 -12.17100 1.000 15.49396 546 ASP B CA 1
ATOM 1166 C C . ASP B 2 10 ? 12.18300 -0.93700 -11.01100 1.000 19.83922 546 ASP B C 1
ATOM 1167 O O . ASP B 2 10 ? 12.47200 -1.25400 -9.85000 1.000 20.00503 546 ASP B O 1
ATOM 1176 N N . THR B 2 11 ? 11.46800 0.15700 -11.29000 1.000 14.98601 547 THR B N 1
ATOM 1177 C CA . THR B 2 11 ? 10.90300 0.96600 -10.21500 1.000 18.71803 547 THR B CA 1
ATOM 1178 C C . THR B 2 11 ? 9.94200 0.13800 -9.38100 1.000 16.26511 547 THR B C 1
ATOM 1179 O O . THR B 2 11 ? 9.99600 0.14400 -8.14600 1.000 16.59673 547 THR B O 1
ATOM 1190 N N . VAL B 2 12 ? 9.04700 -0.58600 -10.05600 1.000 14.03326 548 VAL B N 1
ATOM 1191 C CA . VAL B 2 12 ? 8.05500 -1.40700 -9.36500 1.000 13.20685 548 VAL B CA 1
ATOM 1192 C C . VAL B 2 12 ? 8.73100 -2.52100 -8.57700 1.000 15.99402 548 VAL B C 1
ATOM 1193 O O . VAL B 2 12 ? 8.33400 -2.81600 -7.44400 1.000 17.04152 548 VAL B O 1
ATOM 1206 N N . ARG B 2 13 ? 9.76800 -3.14500 -9.15000 1.000 16.24932 549 ARG B N 1
ATOM 1207 C CA . ARG B 2 13 ? 10.50000 -4.17900 -8.42000 1.000 15.26236 549 ARG B CA 1
ATOM 1208 C C . ARG B 2 13 ? 11.11100 -3.61700 -7.14400 1.000 15.97823 549 ARG B C 1
ATOM 1209 O O . ARG B 2 13 ? 11.16500 -4.30900 -6.11600 1.000 15.50975 549 ARG B O 1
ATOM 1230 N N . GLY B 2 14 ? 11.56800 -2.36400 -7.18400 1.000 16.81254 550 GLY B N 1
ATOM 1231 C CA . GLY B 2 14 ? 12.10900 -1.75500 -5.98200 1.000 15.85716 550 GLY B CA 1
ATOM 1232 C C . GLY B 2 14 ? 11.04000 -1.51500 -4.93500 1.000 17.87056 550 GLY B C 1
ATOM 1233 O O . GLY B 2 14 ? 11.27800 -1.68600 -3.73700 1.000 17.44420 550 GLY B O 1
ATOM 1237 N N . LEU B 2 15 ? 9.83800 -1.14700 -5.37600 1.000 17.38893 551 LEU B N 1
ATOM 1238 C CA . LEU B 2 15 ? 8.74200 -0.96400 -4.43400 1.000 13.75954 551 LEU B CA 1
ATOM 1239 C C . LEU B 2 15 ? 8.33800 -2.28600 -3.78600 1.000 14.47016 551 LEU B C 1
ATOM 1240 O O . LEU B 2 15 ? 7.98100 -2.32100 -2.59900 1.000 16.46250 551 LEU B O 1
ATOM 1256 N N . VAL B 2 16 ? 8.39100 -3.38500 -4.54600 1.000 14.72545 552 VAL B N 1
ATOM 1257 C CA . VAL B 2 16 ? 8.10200 -4.70100 -3.98300 1.000 14.95179 552 VAL B CA 1
ATOM 1258 C C . VAL B 2 16 ? 9.12600 -5.06600 -2.91200 1.000 13.89114 552 VAL B C 1
ATOM 1259 O O . VAL B 2 16 ? 8.77000 -5.56800 -1.84400 1.000 16.59146 552 VAL B O 1
ATOM 1272 N N . VAL B 2 17 ? 10.41000 -4.81300 -3.16800 1.000 16.91255 553 VAL B N 1
ATOM 1273 C CA . VAL B 2 17 ? 11.41700 -5.10600 -2.15000 1.000 16.52830 553 VAL B CA 1
ATOM 1274 C C . VAL B 2 17 ? 11.16200 -4.27600 -0.89900 1.000 18.69961 553 VAL B C 1
ATOM 1275 O O . VAL B 2 17 ? 11.27400 -4.77200 0.23200 1.000 18.88384 553 VAL B O 1
ATOM 1288 N N . GLU B 2 18 ? 10.80200 -3.00800 -1.08400 1.000 18.64171 554 GLU B N 1
ATOM 1289 C CA . GLU B 2 18 ? 10.55900 -2.12000 0.05100 1.000 16.68621 554 GLU B CA 1
ATOM 1290 C C . GLU B 2 18 ? 9.34900 -2.57800 0.85400 1.000 16.55988 554 GLU B C 1
ATOM 1291 O O . GLU B 2 18 ? 9.41500 -2.72200 2.08400 1.000 17.57842 554 GLU B O 1
ATOM 1303 N N . LEU B 2 19 ? 8.23300 -2.82800 0.17700 1.000 18.00479 555 LEU B N 1
ATOM 1304 C CA . LEU B 2 19 ? 7.03800 -3.24800 0.89900 1.000 14.15696 555 LEU B CA 1
ATOM 1305 C C . LEU B 2 19 ? 7.20600 -4.64000 1.51200 1.000 16.27300 555 LEU B C 1
ATOM 1306 O O . LEU B 2 19 ? 6.62900 -4.92200 2.57200 1.000 16.96256 555 LEU B O 1
ATOM 1322 N N . SER B 2 20 ? 7.96600 -5.52900 0.86000 1.000 19.36548 556 SER B N 1
ATOM 1323 C CA A SER B 2 20 ? 8.21400 -6.84500 1.44200 0.540 20.73406 556 SER B CA 1
ATOM 1324 C CA B SER B 2 20 ? 8.21300 -6.84400 1.44300 0.460 20.32349 556 SER B CA 1
ATOM 1325 C C . SER B 2 20 ? 8.91700 -6.71600 2.78600 1.000 15.98876 556 SER B C 1
ATOM 1326 O O . SER B 2 20 ? 8.57900 -7.41900 3.75100 1.000 16.33354 556 SER B O 1
ATOM 1341 N N . GLY B 2 21 ? 9.91000 -5.82600 2.87000 1.000 20.48140 557 GLY B N 1
ATOM 1342 C CA . GLY B 2 21 ? 10.60300 -5.61900 4.12600 1.000 18.11533 557 GLY B CA 1
ATOM 1343 C C . GLY B 2 21 ? 9.70900 -4.99300 5.17600 1.000 18.98122 557 GLY B C 1
ATOM 1344 O O . GLY B 2 21 ? 9.81200 -5.31700 6.36000 1.000 19.44180 557 GLY B O 1
ATOM 1348 N N . LEU B 2 22 ? 8.82100 -4.08100 4.76000 1.000 15.89138 558 LEU B N 1
ATOM 1349 C CA . LEU B 2 22 ? 7.89800 -3.48400 5.72000 1.000 19.28389 558 LEU B CA 1
ATOM 1350 C C . LEU B 2 22 ? 6.90500 -4.51700 6.23100 1.000 17.55737 558 LEU B C 1
ATOM 1351 O O . LEU B 2 22 ? 6.50900 -4.48900 7.40500 1.000 17.52315 558 LEU B O 1
ATOM 1367 N N . ASN B 2 23 ? 6.49400 -5.44100 5.36500 1.000 17.04415 559 ASN B N 1
ATOM 1368 C CA . ASN B 2 23 ? 5.58800 -6.49600 5.80200 1.000 17.63896 559 ASN B CA 1
ATOM 1369 C C . ASN B 2 23 ? 6.26800 -7.43700 6.79200 1.000 19.34706 559 ASN B C 1
ATOM 1370 O O . ASN B 2 23 ? 5.63200 -7.91700 7.73300 1.000 20.72091 559 ASN B O 1
ATOM 1381 N N . ARG B 2 24 ? 7.55200 -7.73600 6.58900 1.000 17.88899 560 ARG B N 1
ATOM 1382 C CA . ARG B 2 24 ? 8.27500 -8.51200 7.59000 1.000 17.89951 560 ARG B CA 1
ATOM 1383 C C . ARG B 2 24 ? 8.25100 -7.81400 8.94600 1.000 16.52567 560 ARG B C 1
ATOM 1384 O O . ARG B 2 24 ? 8.00600 -8.44900 9.98100 1.000 19.43654 560 ARG B O 1
ATOM 1405 N N . LEU B 2 25 ? 8.48800 -6.49900 8.96000 1.000 16.18878 561 LEU B N 1
ATOM 1406 C CA . LEU B 2 25 ? 8.49500 -5.76600 10.21900 1.000 16.85728 561 LEU B CA 1
ATOM 1407 C C . LEU B 2 25 ? 7.12000 -5.78800 10.87100 1.000 16.00455 561 LEU B C 1
ATOM 1408 O O . LEU B 2 25 ? 7.00100 -5.94300 12.09100 1.000 16.96256 561 LEU B O 1
ATOM 1424 N N . ILE B 2 26 ? 6.07000 -5.62800 10.06800 1.000 14.48858 562 ILE B N 1
ATOM 1425 C CA . ILE B 2 26 ? 4.71900 -5.69200 10.60600 1.000 12.95418 562 ILE B CA 1
ATOM 1426 C C . ILE B 2 26 ? 4.46600 -7.06500 11.21300 1.000 16.33617 562 ILE B C 1
ATOM 1427 O O . ILE B 2 26 ? 3.94200 -7.18800 12.32700 1.000 19.56024 562 ILE B O 1
ATOM 1443 N N . MET B 2 27 ? 4.80900 -8.12400 10.48000 1.000 18.18376 563 MET B N 1
ATOM 1444 C CA . MET B 2 27 ? 4.50600 -9.46800 10.96900 1.000 19.67341 563 MET B CA 1
ATOM 1445 C C . MET B 2 27 ? 5.30400 -9.79700 12.22700 1.000 21.28150 563 MET B C 1
ATOM 1446 O O . MET B 2 27 ? 4.75700 -10.34800 13.18900 1.000 21.42099 563 MET B O 1
ATOM 1460 N N . SER B 2 28 ? 6.58800 -9.44100 12.26100 1.000 18.43905 564 SER B N 1
ATOM 1461 C CA . SER B 2 28 ? 7.38300 -9.76500 13.44000 1.000 23.25016 564 SER B CA 1
ATOM 1462 C C . SER B 2 28 ? 6.90700 -8.98000 14.65100 1.000 19.31811 564 SER B C 1
ATOM 1463 O O . SER B 2 28 ? 6.81900 -9.52500 15.75500 1.000 18.82331 564 SER B O 1
ATOM 1472 N N . THR B 2 29 ? 6.57800 -7.70000 14.46200 1.000 15.70715 565 THR B N 1
ATOM 1473 C CA . THR B 2 29 ? 6.06800 -6.90700 15.57200 1.000 16.88624 565 THR B CA 1
ATOM 1474 C C . THR B 2 29 ? 4.73300 -7.46200 16.06100 1.000 16.68621 565 THR B C 1
ATOM 1475 O O . THR B 2 29 ? 4.51000 -7.60800 17.26500 1.000 20.76302 565 THR B O 1
ATOM 1486 N N . HIS B 2 30 ? 3.83300 -7.79200 15.12900 1.000 16.03877 566 HIS B N 1
ATOM 1487 C CA . HIS B 2 30 ? 2.53800 -8.35900 15.50300 1.000 19.87344 566 HIS B CA 1
ATOM 1488 C C . HIS B 2 30 ? 2.70800 -9.67100 16.26500 1.000 20.15242 566 HIS B C 1
ATOM 1489 O O . HIS B 2 30 ? 2.01800 -9.91000 17.26000 1.000 19.78921 566 HIS B O 1
ATOM 1503 N N . ARG B 2 31 ? 3.64200 -10.51900 15.83600 1.000 19.74710 567 ARG B N 1
ATOM 1504 C CA . ARG B 2 31 ? 3.83600 -11.78900 16.53000 1.000 19.72079 567 ARG B CA 1
ATOM 1505 C C . ARG B 2 31 ? 4.45000 -11.57700 17.90700 1.000 26.02154 567 ARG B C 1
ATOM 1506 O O . ARG B 2 31 ? 4.13300 -12.31900 18.84200 1.000 26.90849 567 ARG B O 1
ATOM 1527 N N . ASP B 2 32 ? 5.30900 -10.56700 18.05900 1.000 20.25506 568 ASP B N 1
ATOM 1528 C CA . ASP B 2 32 ? 5.85100 -10.26900 19.37900 1.000 20.14978 568 ASP B CA 1
ATOM 1529 C C . ASP B 2 32 ? 4.73700 -9.87000 20.33600 1.000 24.82929 568 ASP B C 1
ATOM 1530 O O . ASP B 2 32 ? 4.67600 -10.34200 21.47400 1.000 27.30591 568 ASP B O 1
ATOM 1539 N N . LEU B 2 33 ? 3.87400 -8.94600 19.90900 1.000 22.23161 569 LEU B N 1
ATOM 1540 C CA . LEU B 2 33 ? 2.79300 -8.50200 20.78100 1.000 23.08171 569 LEU B CA 1
ATOM 1541 C C . LEU B 2 33 ? 1.79000 -9.61900 21.01900 1.000 30.22204 569 LEU B C 1
ATOM 1542 O O . LEU B 2 33 ? 1.16900 -9.68100 22.08700 1.000 33.28557 569 LEU B O 1
ATOM 1558 N N . GLU B 2 34 ? 1.63400 -10.51200 20.04200 1.000 24.82403 570 GLU B N 1
ATOM 1559 C CA . GLU B 2 34 ? 0.73800 -11.64800 20.20400 1.000 25.52148 570 GLU B CA 1
ATOM 1560 C C . GLU B 2 34 ? 1.26900 -12.61600 21.24900 1.000 33.68825 570 GLU B C 1
ATOM 1561 O O . GLU B 2 34 ? 0.49900 -13.15500 22.05100 1.000 38.81255 570 GLU B O 1
ATOM 1573 N N . ALA B 2 35 ? 2.58600 -12.82800 21.26700 1.000 30.46681 571 ALA B N 1
ATOM 1574 C CA . ALA B 2 35 ? 3.17600 -13.77100 22.20800 1.000 30.66683 571 ALA B CA 1
ATOM 1575 C C . ALA B 2 35 ? 3.16900 -13.23600 23.63300 1.000 33.68035 571 ALA B C 1
ATOM 1576 O O . ALA B 2 35 ? 3.11000 -14.02000 24.58800 1.000 42.58669 571 ALA B O 1
ATOM 1583 N N . PHE B 2 36 ? 3.23200 -11.91500 23.79900 1.000 34.03566 572 PHE B N 1
ATOM 1584 C CA . PHE B 2 36 ? 3.27400 -11.34100 25.13800 1.000 38.80992 572 PHE B CA 1
ATOM 1585 C C . PHE B 2 36 ? 1.97600 -11.58800 25.89500 1.000 48.33737 572 PHE B C 1
ATOM 1586 O O . PHE B 2 36 ? 1.99900 -11.90900 27.08900 1.000 50.23497 572 PHE B O 1
ATOM 1603 N N . LYS B 2 37 ? 0.84000 -11.43000 25.22400 1.000 54.74604 573 LYS B N 1
ATOM 1604 C CA . LYS B 2 37 ? -0.46200 -11.53300 25.86900 1.000 63.99978 573 LYS B CA 1
ATOM 1605 C C . LYS B 2 37 ? -1.28800 -12.66800 25.27800 1.000 64.82619 573 LYS B C 1
ATOM 1606 O O . LYS B 2 37 ? -1.06400 -13.83800 25.58700 1.000 67.04225 573 LYS B O 1
ATOM 1625 N N . GLU C 1 4 ? 5.62900 -13.12900 -19.43300 1.000 46.12395 22 GLU C N 1
ATOM 1626 C CA . GLU C 1 4 ? 6.21600 -11.85900 -19.01100 1.000 41.58130 22 GLU C CA 1
ATOM 1627 C C . GLU C 1 4 ? 5.74000 -10.72600 -19.92000 1.000 42.82356 22 GLU C C 1
ATOM 1628 O O . GLU C 1 4 ? 6.54300 -9.99800 -20.50700 1.000 46.25818 22 GLU C O 1
ATOM 1639 N N . GLU C 1 5 ? 4.42300 -10.58300 -20.03100 1.000 30.31679 23 GLU C N 1
ATOM 1640 C CA . GLU C 1 5 ? 3.85300 -9.49500 -20.80700 1.000 27.87703 23 GLU C CA 1
ATOM 1641 C C . GLU C 1 5 ? 3.86300 -8.21100 -19.98800 1.000 21.84736 23 GLU C C 1
ATOM 1642 O O . GLU C 1 5 ? 4.03100 -8.22300 -18.76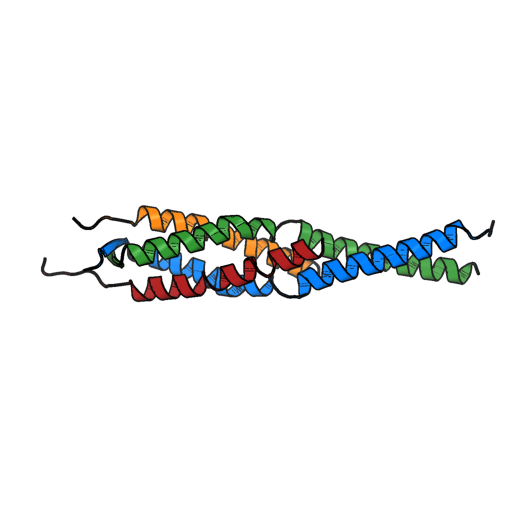500 1.000 26.02417 23 GLU C O 1
ATOM 1654 N N . PHE C 1 6 ? 3.67200 -7.09700 -20.68400 1.000 23.00539 24 PHE C N 1
ATOM 1655 C CA . PHE C 1 6 ? 3.59700 -5.78200 -20.06800 1.000 17.83898 24 PHE C CA 1
ATOM 1656 C C . PHE C 1 6 ? 2.14600 -5.36800 -19.87400 1.000 20.70775 24 PHE C C 1
ATOM 1657 O O . PHE C 1 6 ? 1.26800 -5.74800 -20.65000 1.000 22.47375 24 PHE C O 1
ATOM 1674 N N . VAL C 1 7 ? 1.91000 -4.57800 -18.82900 1.000 21.22097 25 VAL C N 1
ATOM 1675 C CA . VAL C 1 7 ? 0.72400 -3.74100 -18.72000 1.000 19.36285 25 VAL C CA 1
ATOM 1676 C C . VAL C 1 7 ? 1.18300 -2.28600 -18.75300 1.000 17.22575 25 VAL C C 1
ATOM 1677 O O . VAL C 1 7 ? 2.35200 -1.96700 -18.50500 1.000 19.88133 25 VAL C O 1
ATOM 1690 N N . LYS C 1 8 ? 0.26100 -1.39400 -19.09400 1.000 17.23365 26 LYS C N 1
ATOM 1691 C CA . LYS C 1 8 ? 0.53300 0.03600 -19.07400 1.000 15.81769 26 LYS C CA 1
ATOM 1692 C C . LYS C 1 8 ? -0.19200 0.69000 -17.90300 1.000 17.49947 26 LYS C C 1
ATOM 1693 O O . LYS C 1 8 ? -1.25800 0.23500 -17.46600 1.000 18.34957 26 LYS C O 1
ATOM 1712 N N . VAL C 1 9 ? 0.43400 1.73700 -17.37900 1.000 15.86506 27 VAL C N 1
ATOM 1713 C CA . VAL C 1 9 ? -0.07600 2.51700 -16.25800 1.000 16.67305 27 VAL C CA 1
ATOM 1714 C C . VAL C 1 9 ? 0.23500 3.98800 -16.51800 1.000 17.12837 27 VAL C C 1
ATOM 1715 O O . VAL C 1 9 ? 1.34600 4.33500 -16.93900 1.000 17.19943 27 VAL C O 1
ATOM 1728 N N . ARG C 1 10 ? -0.72400 4.86800 -16.22600 1.000 16.54146 28 ARG C N 1
ATOM 1729 C CA . ARG C 1 10 ? -0.43800 6.29000 -16.33800 1.000 19.24441 28 ARG C CA 1
ATOM 1730 C C . ARG C 1 10 ? 0.74500 6.62500 -15.43400 1.000 19.04176 28 ARG C C 1
ATOM 1731 O O . ARG C 1 10 ? 0.76600 6.25200 -14.25000 1.000 15.25446 28 ARG C O 1
ATOM 1752 N N . LYS C 1 11 ? 1.71900 7.34700 -16.00500 1.000 16.24668 29 LYS C N 1
ATOM 1753 C CA . LYS C 1 11 ? 2.95800 7.66800 -15.30700 1.000 17.77582 29 LYS C CA 1
ATOM 1754 C C . LYS C 1 11 ? 2.69600 8.40600 -14.00400 1.000 16.72306 29 LYS C C 1
ATOM 1755 O O . LYS C 1 11 ? 3.33400 8.11800 -12.98500 1.000 15.38606 29 LYS C O 1
ATOM 1774 N N . LYS C 1 12 ? 1.77000 9.36900 -14.01700 1.000 16.55725 30 LYS C N 1
ATOM 1775 C CA . LYS C 1 12 ? 1.53100 10.14800 -12.81400 1.000 15.91243 30 LYS C CA 1
ATOM 1776 C C . LYS C 1 12 ? 0.94400 9.29400 -11.70100 1.000 16.66779 30 LYS C C 1
ATOM 1777 O O . LYS C 1 12 ? 1.21700 9.54500 -10.52700 1.000 17.48631 30 LYS C O 1
ATOM 1796 N N . ASP C 1 13 ? 0.14300 8.28100 -12.04000 1.000 17.19153 31 ASP C N 1
ATOM 1797 C CA . ASP C 1 13 ? -0.43400 7.43300 -11.00600 1.000 17.07836 31 ASP C CA 1
ATOM 1798 C C . ASP C 1 13 ? 0.63200 6.55000 -10.37900 1.000 15.84664 31 ASP C C 1
ATOM 1799 O O . ASP C 1 13 ? 0.62100 6.31900 -9.16600 1.000 16.24142 31 ASP C O 1
ATOM 1808 N N . LEU C 1 14 ? 1.57000 6.04700 -11.18100 1.000 15.23341 32 LEU C N 1
ATOM 1809 C CA . LEU C 1 14 ? 2.66700 5.27200 -10.60300 1.000 18.81278 32 LEU C CA 1
ATOM 1810 C C . LEU C 1 14 ? 3.54800 6.14900 -9.71500 1.000 14.11485 32 LEU C C 1
ATOM 1811 O O . LEU C 1 14 ? 4.05500 5.69500 -8.67900 1.000 16.19142 32 LEU C O 1
ATOM 1827 N N . GLU C 1 15 ? 3.73100 7.42100 -10.09300 1.000 17.95215 33 GLU C N 1
ATOM 1828 C CA . GLU C 1 15 ? 4.47500 8.35200 -9.25100 1.000 15.32026 33 GLU C CA 1
ATOM 1829 C C . GLU C 1 15 ? 3.78000 8.53200 -7.90500 1.000 15.39395 33 GLU C C 1
ATOM 1830 O O . GLU C 1 15 ? 4.43300 8.56500 -6.85500 1.000 18.69171 33 GLU C O 1
ATOM 1842 N N . ARG C 1 16 ? 2.45000 8.65400 -7.91700 1.000 16.62568 34 ARG C N 1
ATOM 1843 C CA . ARG C 1 16 ? 1.70900 8.75400 -6.66400 1.000 16.66252 34 ARG C CA 1
ATOM 1844 C C . ARG C 1 16 ? 1.92700 7.52100 -5.80000 1.000 14.67281 34 ARG C C 1
ATOM 1845 O O . ARG C 1 16 ? 2.09400 7.62700 -4.57700 1.000 16.33354 34 ARG C O 1
ATOM 1866 N N . LEU C 1 17 ? 1.90200 6.33600 -6.41500 1.000 14.49911 35 LEU C N 1
ATOM 1867 C CA . LEU C 1 17 ? 2.09200 5.10900 -5.64800 1.000 16.80728 35 LEU C CA 1
ATOM 1868 C C . LEU C 1 17 ? 3.47300 5.09500 -5.00900 1.000 14.64123 35 LEU C C 1
ATOM 1869 O O . LEU C 1 17 ? 3.61200 4.77200 -3.81900 1.000 18.33641 35 LEU C O 1
ATOM 1885 N N . THR C 1 18 ? 4.50500 5.47200 -5.77500 1.000 16.79938 36 THR C N 1
ATOM 1886 C CA . THR C 1 18 ? 5.85100 5.52100 -5.22200 1.000 17.61527 36 THR C CA 1
ATOM 1887 C C . THR C 1 18 ? 5.90600 6.45800 -4.02600 1.000 18.33904 36 THR C C 1
ATOM 1888 O O . THR C 1 18 ? 6.50600 6.12600 -2.99900 1.000 18.59433 36 THR C O 1
ATOM 1899 N N . THR C 1 19 ? 5.26800 7.62700 -4.13100 1.000 16.34933 37 THR C N 1
ATOM 1900 C CA . THR C 1 19 ? 5.28800 8.57500 -3.02100 1.000 17.53105 37 THR C CA 1
ATOM 1901 C C . THR C 1 19 ? 4.70000 7.95100 -1.76400 1.000 16.35196 37 THR C C 1
ATOM 1902 O O . THR C 1 19 ? 5.25400 8.09100 -0.66400 1.000 16.85465 37 THR C O 1
ATOM 1913 N N . GLU C 1 20 ? 3.56500 7.27100 -1.89900 1.000 16.38091 38 GLU C N 1
ATOM 1914 C CA . GLU C 1 20 ? 2.93300 6.68700 -0.72400 1.000 16.81517 38 GLU C CA 1
ATOM 1915 C C . GLU C 1 20 ? 3.80800 5.58700 -0.13200 1.000 17.89951 38 GLU C C 1
ATOM 1916 O O . GLU C 1 20 ? 3.93600 5.47400 1.09300 1.000 17.53631 38 GLU C O 1
ATOM 1928 N N . VAL C 1 21 ? 4.42200 4.76200 -0.98000 1.000 16.52567 39 VAL C N 1
ATOM 1929 C CA . VAL C 1 21 ? 5.28000 3.70400 -0.45900 1.000 15.78610 39 VAL C CA 1
ATOM 1930 C C . VAL C 1 21 ? 6.43000 4.31400 0.33900 1.000 17.83635 39 VAL C C 1
ATOM 1931 O O . VAL C 1 21 ? 6.78000 3.83700 1.42500 1.000 16.76517 39 VAL C O 1
ATOM 1944 N N . MET C 1 22 ? 7.02100 5.39400 -0.17600 1.000 21.46310 40 MET C N 1
ATOM 1945 C CA . MET C 1 22 ? 8.17800 5.98800 0.48800 1.000 17.64948 40 MET C CA 1
ATOM 1946 C C . MET C 1 22 ? 7.79800 6.61600 1.82200 1.000 15.04654 40 MET C C 1
ATOM 1947 O O . MET C 1 22 ? 8.61300 6.62500 2.75200 1.000 17.43893 40 MET C O 1
ATOM 1961 N N . GLN C 1 23 ? 6.56100 7.10800 1.95100 1.000 21.31571 41 GLN C N 1
ATOM 1962 C CA . GLN C 1 23 ? 6.10100 7.61200 3.24000 1.000 18.73383 41 GLN C CA 1
ATOM 1963 C C . GLN C 1 23 ? 5.98300 6.49700 4.27600 1.000 15.83085 41 GLN C C 1
ATOM 1964 O O . GLN C 1 23 ? 6.24700 6.73500 5.45800 1.000 19.44707 41 GLN C O 1
ATOM 1978 N N . ILE C 1 24 ? 5.58500 5.29100 3.87300 1.000 14.99390 42 ILE C N 1
ATOM 1979 C CA . ILE C 1 24 ? 5.54500 4.18300 4.82500 1.000 16.07298 42 ILE C CA 1
ATOM 1980 C C . ILE C 1 24 ? 6.96300 3.80600 5.24900 1.000 18.68908 42 ILE C C 1
ATOM 1981 O O . ILE C 1 24 ? 7.25100 3.62800 6.43800 1.000 18.00216 42 ILE C O 1
ATOM 1997 N N . ARG C 1 25 ? 7.86400 3.67300 4.27600 1.000 14.55174 43 ARG C N 1
ATOM 1998 C CA . ARG C 1 25 ? 9.28600 3.50700 4.56200 1.000 16.26511 43 ARG C CA 1
ATOM 1999 C C . ARG C 1 25 ? 9.76100 4.49900 5.61000 1.000 21.11569 43 ARG C C 1
ATOM 2000 O O . ARG C 1 25 ? 10.49400 4.14000 6.54100 1.000 20.82618 43 ARG C O 1
ATOM 2021 N N . ASP C 1 26 ? 9.35900 5.76000 5.46100 1.000 21.19465 44 ASP C N 1
ATOM 2022 C CA . ASP C 1 26 ? 9.91900 6.82500 6.28500 1.000 23.58177 44 ASP C CA 1
ATOM 2023 C C . ASP C 1 26 ? 9.42900 6.74700 7.72600 1.000 20.61563 44 ASP C C 1
ATOM 2024 O O . ASP C 1 26 ? 10.20900 6.95500 8.65700 1.000 23.80022 44 ASP C O 1
ATOM 2033 N N . PHE C 1 27 ? 8.13700 6.49000 7.93800 1.000 20.31559 45 PHE C N 1
ATOM 2034 C CA . PHE C 1 27 ? 7.56900 6.62800 9.27300 1.000 23.46597 45 PHE C CA 1
ATOM 2035 C C . PHE C 1 27 ? 7.19000 5.32200 9.95900 1.000 20.21032 45 PHE C C 1
ATOM 2036 O O . PHE C 1 27 ? 7.14900 5.28900 11.19200 1.000 17.90741 45 PHE C O 1
ATOM 2053 N N . LEU C 1 28 ? 6.93300 4.24500 9.22800 1.000 15.56766 46 LEU C N 1
ATOM 2054 C CA . LEU C 1 28 ? 6.51200 3.03200 9.92200 1.000 16.42829 46 LEU C CA 1
ATOM 2055 C C . LEU C 1 28 ? 7.55300 2.54100 10.92300 1.000 14.92021 46 LEU C C 1
ATOM 2056 O O . LEU C 1 28 ? 7.16500 2.18200 12.04700 1.000 16.80201 46 LEU C O 1
ATOM 2072 N N . PRO C 1 29 ? 8.85800 2.52300 10.62000 1.000 21.84472 47 PRO C N 1
ATOM 2073 C CA . PRO C 1 29 ? 9.83300 2.07100 11.63100 1.000 21.24202 47 PRO C CA 1
ATOM 2074 C C . PRO C 1 29 ? 9.93000 2.97900 12.84800 1.000 21.78156 47 PRO C C 1
ATOM 2075 O O . PRO C 1 29 ? 10.51500 2.56400 13.85900 1.000 18.64960 47 PRO C O 1
ATOM 2086 N N . ARG C 1 30 ? 9.41000 4.20300 12.77900 1.000 21.62891 48 ARG C N 1
ATOM 2087 C CA . ARG C 1 30 ? 9.38800 5.09400 13.93000 1.000 18.58907 48 ARG C CA 1
ATOM 2088 C C . ARG C 1 30 ? 8.26400 4.77300 14.89800 1.000 19.97871 48 ARG C C 1
ATOM 2089 O O . ARG C 1 30 ? 8.22500 5.35500 15.98700 1.000 21.61049 48 ARG C O 1
ATOM 2110 N N . ILE C 1 31 ? 7.35900 3.87200 14.53400 1.000 16.59936 49 ILE C N 1
ATOM 2111 C CA . ILE C 1 31 ? 6.38500 3.31000 15.46100 1.000 16.64673 49 ILE C CA 1
ATOM 2112 C C . ILE C 1 31 ? 6.68300 1.84500 15.75700 1.000 18.88384 49 ILE C C 1
ATOM 2113 O O . ILE C 1 31 ? 6.69200 1.42100 16.91500 1.000 23.34490 49 ILE C O 1
ATOM 2129 N N . LEU C 1 32 ? 6.89400 1.04600 14.71300 1.000 17.95742 50 LEU C N 1
ATOM 2130 C CA . LEU C 1 32 ? 7.10700 -0.38900 14.87500 1.000 20.56826 50 LEU C CA 1
ATOM 2131 C C . LEU C 1 32 ? 8.58300 -0.59000 15.17600 1.000 22.73430 50 LEU C C 1
ATOM 2132 O O . LEU C 1 32 ? 9.42900 -0.67400 14.28100 1.000 24.46872 50 LEU C O 1
ATOM 2148 N N . ASN C 1 33 ? 8.89000 -0.64600 16.46400 1.000 24.97142 51 ASN C N 1
ATOM 2149 C CA . ASN C 1 33 ? 10.22500 -0.91900 16.96400 1.000 28.40077 51 ASN C CA 1
ATOM 2150 C C . ASN C 1 33 ? 10.05000 -1.52700 18.35000 1.000 30.40365 51 ASN C C 1
ATOM 2151 O O . ASN C 1 33 ? 8.92400 -1.74500 18.81500 1.000 25.17407 51 ASN C O 1
ATOM 2162 N N . GLY C 1 34 ? 11.17400 -1.79600 19.01200 1.000 39.47315 52 GLY C N 1
ATOM 2163 C CA . GLY C 1 34 ? 11.14600 -2.49900 20.28100 1.000 41.43918 52 GLY C CA 1
ATOM 2164 C C . GLY C 1 34 ? 10.45700 -1.75100 21.40600 1.000 40.58381 52 GLY C C 1
ATOM 2165 O O . GLY C 1 34 ? 10.16100 -2.36300 22.44000 1.000 40.52328 52 GLY C O 1
ATOM 2169 N N . GLU C 1 35 ? 10.19300 -0.45500 21.24000 1.000 43.61839 53 GLU C N 1
ATOM 2170 C CA . GLU C 1 35 ? 9.60500 0.31300 22.33000 1.000 45.25543 53 GLU C CA 1
ATOM 2171 C C . GLU C 1 35 ? 8.15800 -0.07500 22.60000 1.000 40.57855 53 GLU C C 1
ATOM 2172 O O . GLU C 1 35 ? 7.67300 0.13800 23.71500 1.000 42.61564 53 GLU C O 1
ATOM 2184 N N . LEU C 1 36 ? 7.46000 -0.64800 21.61900 1.000 41.67079 54 LEU C N 1
ATOM 2185 C CA . LEU C 1 36 ? 6.09100 -1.08900 21.85800 1.000 35.02788 54 LEU C CA 1
ATOM 2186 C C . LEU C 1 36 ? 6.05900 -2.27900 22.81100 1.000 37.96771 54 LEU C C 1
ATOM 2187 O O . LEU C 1 36 ? 5.36000 -2.25400 23.83200 1.000 41.30495 54 LEU C O 1
ATOM 2203 N N . LEU C 1 37 ? 6.81000 -3.33600 22.49400 1.000 33.85669 55 LEU C N 1
ATOM 2204 C CA . LEU C 1 37 ? 6.84800 -4.49800 23.37700 1.000 35.17790 55 LEU C CA 1
ATOM 2205 C C . LEU C 1 37 ? 7.43800 -4.13300 24.73300 1.000 38.50725 55 LEU C C 1
ATOM 2206 O O . LEU C 1 37 ? 6.98600 -4.63200 25.77000 1.000 39.95216 55 LEU C O 1
ATOM 2222 N N . GLU C 1 38 ? 8.45800 -3.27100 24.74500 1.000 37.57556 56 GLU C N 1
ATOM 2223 C CA . GLU C 1 38 ? 9.04600 -2.85200 26.01300 1.000 42.13663 56 GLU C CA 1
ATOM 2224 C C . GLU C 1 38 ? 8.00500 -2.19200 26.90700 1.000 41.28127 56 GLU C C 1
ATOM 2225 O O . GLU C 1 38 ? 7.98600 -2.42000 28.12300 1.000 41.38391 56 GLU C O 1
ATOM 2237 N N . SER C 1 39 ? 7.12200 -1.38000 26.32200 1.000 39.46263 57 SER C N 1
ATOM 2238 C CA . SER C 1 39 ? 6.08800 -0.73100 27.11800 1.000 44.96065 57 SER C CA 1
ATOM 2239 C C . SER C 1 39 ? 5.14700 -1.75900 27.73500 1.000 46.63980 57 SER C C 1
ATOM 2240 O O . SER C 1 39 ? 4.74100 -1.62500 28.89600 1.000 47.90311 57 SER C O 1
ATOM 2248 N N . PHE C 1 40 ? 4.77800 -2.78900 26.97000 1.000 43.24729 58 PHE C N 1
ATOM 2249 C CA . PHE C 1 40 ? 3.89900 -3.82200 27.50700 1.000 43.27098 58 PHE C CA 1
ATOM 2250 C C . PHE C 1 40 ? 4.59300 -4.61100 28.61200 1.000 46.33187 58 PHE C C 1
ATOM 2251 O O . PHE C 1 40 ? 3.97800 -4.92300 29.63800 1.000 46.26344 58 PHE C O 1
ATOM 2268 N N . GLN C 1 41 ? 5.87500 -4.92800 28.42800 1.000 44.67378 59 GLN C N 1
ATOM 2269 C CA . GLN C 1 41 ? 6.60100 -5.70100 29.43100 1.000 49.09273 59 GLN C CA 1
ATOM 2270 C C . GLN C 1 41 ? 6.79600 -4.89900 30.71200 1.000 53.29323 59 GLN C C 1
ATOM 2271 O O . GLN C 1 41 ? 6.56200 -5.40400 31.81600 1.000 53.31166 59 GLN C O 1
ATOM 2285 N N . LYS C 1 42 ? 7.22800 -3.64100 30.58400 1.000 53.86698 60 LYS C N 1
ATOM 2286 C CA . LYS C 1 42 ? 7.43100 -2.80900 31.76600 1.000 58.29646 60 LYS C CA 1
ATOM 2287 C C . LYS C 1 42 ? 6.13100 -2.65200 32.55300 1.000 57.54374 60 LYS C C 1
ATOM 2288 O O . LYS C 1 42 ? 6.14100 -2.57900 33.78900 1.000 55.19609 60 LYS C O 1
ATOM 2307 N N . LEU C 1 43 ? 4.99800 -2.58200 31.85200 1.000 58.22803 61 LEU C N 1
ATOM 2308 C CA . LEU C 1 43 ? 3.72200 -2.39200 32.53900 1.000 62.04691 61 LEU C CA 1
ATOM 2309 C C . LEU C 1 43 ? 3.38400 -3.58800 33.42300 1.000 65.17887 61 LEU C C 1
ATOM 2310 O O . LEU C 1 43 ? 2.91500 -3.41600 34.55400 1.000 68.24239 61 LEU C O 1
ATOM 2326 N N . LYS C 1 44 ? 3.61700 -4.80700 32.92900 1.000 62.46275 62 LYS C N 1
ATOM 2327 C CA . LYS C 1 44 ? 3.36500 -5.98700 33.75000 1.000 62.97597 62 LYS C CA 1
ATOM 2328 C C . LYS C 1 44 ? 4.34400 -6.07700 34.91400 1.000 63.09178 62 LYS C C 1
ATOM 2329 O O . LYS C 1 44 ? 3.99800 -6.60500 35.97700 1.000 61.54685 62 LYS C O 1
ATOM 2348 N N . MET C 1 45 ? 5.56500 -5.57100 34.73500 1.000 62.74173 63 MET C N 1
ATOM 2349 C CA . MET C 1 45 ? 6.55500 -5.62900 35.80500 1.000 64.39193 63 MET C CA 1
ATOM 2350 C C . MET C 1 45 ? 6.22200 -4.63800 36.91200 1.000 63.89187 63 MET C C 1
ATOM 2351 O O . MET C 1 45 ? 6.26100 -4.98000 38.10000 1.000 62.57329 63 MET C O 1
ATOM 2365 N N . VAL C 1 46 ? 5.89300 -3.39900 36.54000 1.000 64.73408 64 VAL C N 1
ATOM 2366 C CA . VAL C 1 46 ? 5.60600 -2.38300 37.54600 1.000 71.73492 64 VAL C CA 1
ATOM 2367 C C . VAL C 1 46 ? 4.29900 -2.69000 38.26500 1.000 74.75633 64 VAL C C 1
ATOM 2368 O O . VAL C 1 46 ? 4.16300 -2.41100 39.4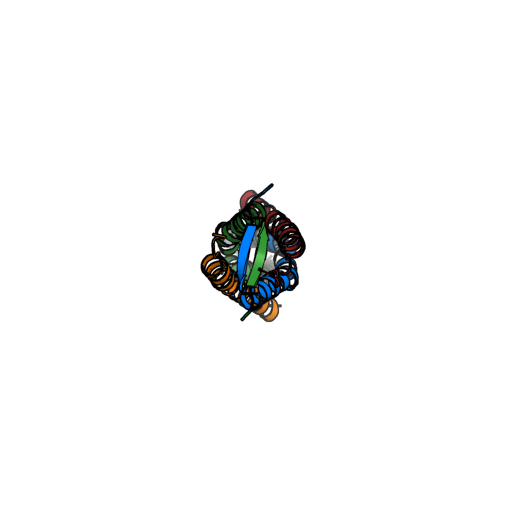6300 1.000 73.49302 64 VAL C O 1
ATOM 2381 N N . GLU C 1 47 ? 3.32000 -3.26300 37.56000 1.000 71.35066 65 GLU C N 1
ATOM 2382 C CA . GLU C 1 47 ? 2.06400 -3.62300 38.20900 1.000 72.04548 65 GLU C CA 1
ATOM 2383 C C . GLU C 1 47 ? 2.29100 -4.63900 39.32300 1.000 73.57987 65 GLU C C 1
ATOM 2384 O O . GLU C 1 47 ? 1.69900 -4.53000 40.40400 1.000 74.26417 65 GLU C O 1
ATOM 2396 N N . LYS C 1 48 ? 3.14000 -5.63900 39.07600 1.000 72.29814 66 LYS C N 1
ATOM 2397 C CA . LYS C 1 48 ? 3.41600 -6.63700 40.10400 1.000 76.59339 66 LYS C CA 1
ATOM 2398 C C . LYS C 1 48 ? 4.20400 -6.03000 41.25700 1.000 76.96449 66 LYS C C 1
ATOM 2399 O O . LYS C 1 48 ? 3.99200 -6.39200 42.42000 1.000 76.63024 66 LYS C O 1
ATOM 2418 N N . ASN C 1 49 ? 5.11700 -5.10200 40.95600 1.000 78.53047 67 ASN C N 1
ATOM 2419 C CA . ASN C 1 49 ? 5.86800 -4.43800 42.01700 1.000 74.45366 67 ASN C CA 1
ATOM 2420 C C . ASN C 1 49 ? 4.95400 -3.54600 42.85100 1.000 70.62952 67 ASN C C 1
ATOM 2421 O O . ASN C 1 49 ? 5.13400 -3.41400 44.06800 1.000 67.08962 67 ASN C O 1
ATOM 2432 N N . LEU C 1 50 ? 3.96600 -2.91500 42.21200 1.000 71.61122 68 LEU C N 1
ATOM 2433 C CA . LEU C 1 50 ? 3.02400 -2.08200 42.95500 1.000 74.76949 68 LEU C CA 1
ATOM 2434 C C . LEU C 1 50 ? 2.20400 -2.92400 43.92700 1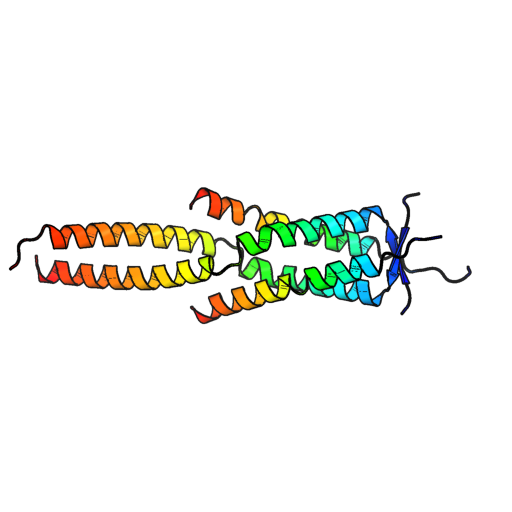.000 76.96449 68 LEU C C 1
ATOM 2435 O O . LEU C 1 50 ? 2.07400 -2.58400 45.10800 1.000 73.69568 68 LEU C O 1
ATOM 2451 N N . GLU C 1 51 ? 1.64400 -4.03500 43.44300 1.000 79.24898 69 GLU C N 1
ATOM 2452 C CA . GLU C 1 51 ? 0.84100 -4.89100 44.31200 1.000 82.72044 69 GLU C CA 1
ATOM 2453 C C . GLU C 1 51 ? 1.68000 -5.47100 45.44400 1.000 81.68348 69 GLU C C 1
ATOM 2454 O O . GLU C 1 51 ? 1.18900 -5.64000 46.56600 1.000 80.45702 69 GLU C O 1
ATOM 2466 N N . ARG C 1 52 ? 2.94900 -5.78300 45.17300 1.000 81.14920 70 ARG C N 1
ATOM 2467 C CA . ARG C 1 52 ? 3.81700 -6.29600 46.22800 1.000 81.87297 70 ARG C CA 1
ATOM 2468 C C . ARG C 1 52 ? 4.04900 -5.24300 47.30600 1.000 79.40426 70 ARG C C 1
ATOM 2469 O O . ARG C 1 52 ? 3.94400 -5.53100 48.50500 1.000 75.35377 70 ARG C O 1
ATOM 2490 N N . LYS C 1 53 ? 4.37100 -4.01200 46.89900 1.000 78.83840 71 LYS C N 1
ATOM 2491 C CA . LYS C 1 53 ? 4.60300 -2.94600 47.86700 1.000 78.40677 71 LYS C CA 1
ATOM 2492 C C . LYS C 1 53 ? 3.30700 -2.46200 48.50700 1.000 78.10937 71 LYS C C 1
ATOM 2493 O O . LYS C 1 53 ? 3.35000 -1.85900 49.58400 1.000 75.96963 71 LYS C O 1
ATOM 2512 N N . GLU C 1 54 ? 2.15800 -2.70300 47.86900 1.000 76.89080 72 GLU C N 1
ATOM 2513 C CA . GLU C 1 54 ? 0.88500 -2.39200 48.51300 1.000 78.99105 72 GLU C CA 1
ATOM 2514 C C . GLU C 1 54 ? 0.63100 -3.32400 49.69200 1.000 80.41490 72 GLU C C 1
ATOM 2515 O O . GLU C 1 54 ? 0.21200 -2.87800 50.76700 1.000 78.17779 72 GLU C O 1
ATOM 2527 N N . GLN C 1 55 ? 0.88100 -4.62400 49.51000 1.000 83.38368 73 GLN C N 1
ATOM 2528 C CA . GLN C 1 55 ? 0.71100 -5.57000 50.60700 1.000 84.41275 73 GLN C CA 1
ATOM 2529 C C . GLN C 1 55 ? 1.78100 -5.38200 51.67500 1.000 83.17050 73 GLN C C 1
ATOM 2530 O O . GLN C 1 55 ? 1.50900 -5.57500 52.86500 1.000 81.48872 73 GLN C O 1
ATOM 2544 N N . GLU C 1 56 ? 2.99900 -5.01000 51.27200 1.000 82.47305 74 GLU C N 1
ATOM 2545 C CA . GLU C 1 56 ? 4.06200 -4.78000 52.24600 1.000 84.06271 74 GLU C CA 1
ATOM 2546 C C . GLU C 1 56 ? 3.68700 -3.65300 53.20100 1.000 83.60739 74 GLU C C 1
ATOM 2547 O O . GLU C 1 56 ? 3.84200 -3.77800 54.42100 1.000 80.80179 74 GLU C O 1
ATOM 2559 N N . LEU C 1 57 ? 3.18800 -2.53900 52.66000 1.000 83.09681 75 LEU C N 1
ATOM 2560 C CA . LEU C 1 57 ? 2.79500 -1.42400 53.51500 1.000 84.36801 75 LEU C CA 1
ATOM 2561 C C . LEU C 1 57 ? 1.60900 -1.78900 54.39700 1.000 84.59699 75 LEU C C 1
ATOM 2562 O O . LEU C 1 57 ? 1.50000 -1.28800 55.52200 1.000 81.51504 75 LEU C O 1
ATOM 2578 N N . GLU C 1 58 ? 0.71900 -2.65900 53.91400 1.000 84.88123 76 GLU C N 1
ATOM 2579 C CA . GLU C 1 58 ? -0.43800 -3.05100 54.71300 1.000 89.38967 76 GLU C CA 1
ATOM 2580 C C . GLU C 1 58 ? -0.01600 -3.84500 55.94400 1.000 89.65812 76 GLU C C 1
ATOM 2581 O O . GLU C 1 58 ? -0.56200 -3.64500 57.03600 1.000 86.48142 76 GLU C O 1
ATOM 2593 N N . GLN C 1 59 ? 0.95200 -4.75000 55.78800 1.000 93.45594 77 GLN C N 1
ATOM 2594 C CA . GLN C 1 59 ? 1.42500 -5.54800 56.91100 1.000 95.57725 77 GLN C CA 1
ATOM 2595 C C . GLN C 1 59 ? 2.30300 -4.75400 57.86800 1.000 94.26130 77 GLN C C 1
ATOM 2596 O O . GLN C 1 59 ? 2.66400 -5.27900 58.92900 1.000 94.30604 77 GLN C O 1
ATOM 2610 N N . LEU C 1 60 ? 2.65100 -3.51300 57.52500 1.000 91.99524 78 LEU C N 1
ATOM 2611 C CA . LEU C 1 60 ? 3.53300 -2.70000 58.35200 1.000 91.74521 78 LEU C CA 1
ATOM 2612 C C . LEU C 1 60 ? 2.80300 -1.60100 59.11400 1.000 88.60799 78 LEU C C 1
ATOM 2613 O O . LEU C 1 60 ? 3.23600 -1.23500 60.21400 1.000 87.63156 78 LEU C O 1
ATOM 2629 N N . ILE C 1 61 ? 1.72000 -1.05800 58.56200 1.000 87.61577 79 ILE C N 1
ATOM 2630 C CA . ILE C 1 61 ? 0.96100 -0.02200 59.25500 1.000 87.95002 79 ILE C CA 1
ATOM 2631 C C . ILE C 1 61 ? -0.33700 -0.62000 59.79700 1.000 88.31322 79 ILE C C 1
ATOM 2632 O O . ILE C 1 61 ? -0.80600 -0.25400 60.87600 1.000 89.45020 79 ILE C O 1
ATOM 2648 N N . GLY D 2 1 ? 1.42500 -1.45500 -32.60900 1.000 46.67402 537 GLY D N 1
ATOM 2649 C CA . GLY D 2 1 ? 1.14100 -2.64700 -33.38700 1.000 48.47160 537 GLY D CA 1
ATOM 2650 C C . GLY D 2 1 ? -0.27000 -3.16100 -33.19300 1.000 51.35616 537 GLY D C 1
ATOM 2651 O O . GLY D 2 1 ? -1.11300 -2.47600 -32.61400 1.000 53.53273 537 GLY D O 1
ATOM 2654 N N . SER D 2 2 ? -0.52700 -4.37900 -33.67700 1.000 56.53309 538 SER D N 1
ATOM 2655 C CA . SER D 2 2 ? -1.86900 -4.94200 -33.58100 1.000 57.36740 538 SER D CA 1
ATOM 2656 C C . SER D 2 2 ? -2.21800 -5.34200 -32.15300 1.000 54.38284 538 SER D C 1
ATOM 2657 O O . SER D 2 2 ? -3.39900 -5.35600 -31.78800 1.000 56.26727 538 SER D O 1
ATOM 2665 N N . MET D 2 3 ? -1.21800 -5.66900 -31.33900 1.000 56.65153 539 MET D N 1
ATOM 2666 C CA . MET D 2 3 ? -1.42500 -6.09100 -29.96000 1.000 55.59614 539 MET D CA 1
ATOM 2667 C C . MET D 2 3 ? -1.13600 -4.92000 -29.02800 1.000 51.40880 539 MET D C 1
ATOM 2668 O O . MET D 2 3 ? -0.11600 -4.24000 -29.17900 1.000 47.50570 539 MET D O 1
ATOM 2682 N N . ARG D 2 4 ? -2.02900 -4.69300 -28.06700 1.000 47.12407 540 ARG D N 1
ATOM 2683 C CA . ARG D 2 4 ? -1.92300 -3.57600 -27.14100 1.000 44.46323 540 ARG D CA 1
ATOM 2684 C C . ARG D 2 4 ? -1.90800 -4.08900 -25.70700 1.000 37.04128 540 ARG D C 1
ATOM 2685 O O . ARG D 2 4 ? -2.39100 -5.18700 -25.41000 1.000 34.84628 540 ARG D O 1
ATOM 2706 N N . MET D 2 5 ? -1.34000 -3.27900 -24.81600 1.000 31.09847 541 MET D N 1
ATOM 2707 C CA . MET D 2 5 ? -1.21200 -3.67200 -23.42100 1.000 30.22994 541 MET D CA 1
ATOM 2708 C C . MET D 2 5 ? -2.50300 -3.39800 -22.66200 1.000 26.48212 541 MET D C 1
ATOM 2709 O O . MET D 2 5 ? -3.16900 -2.38800 -22.90200 1.000 26.70057 541 MET D O 1
ATOM 2723 N N . GLN D 2 6 ? -2.84100 -4.29100 -21.72900 1.000 26.13471 542 GLN D N 1
ATOM 2724 C CA . GLN D 2 6 ? -3.90700 -4.00000 -20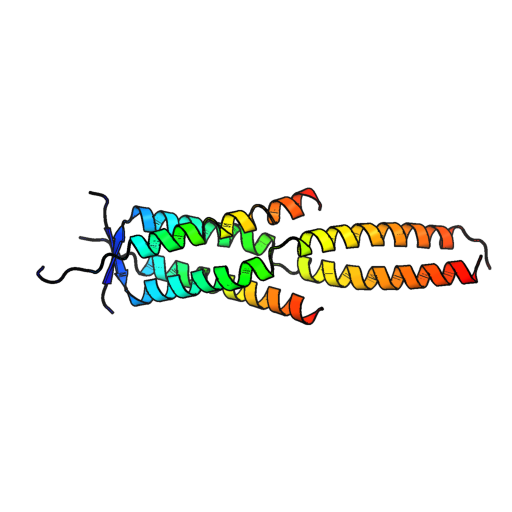.78200 1.000 21.09727 542 GLN D CA 1
ATOM 2725 C C . GLN D 2 6 ? -3.55100 -2.75000 -19.98000 1.000 17.90215 542 GLN D C 1
ATOM 2726 O O . GLN D 2 6 ? -2.39200 -2.53200 -19.61400 1.000 19.25494 542 GLN D O 1
ATOM 2740 N N . ASP D 2 7 ? -4.56000 -1.92700 -19.70200 1.000 21.39467 543 ASP D N 1
ATOM 2741 C CA . ASP D 2 7 ? -4.40100 -0.72200 -18.89100 1.000 20.25506 543 ASP D CA 1
ATOM 2742 C C . ASP D 2 7 ? -4.68200 -1.08200 -17.43900 1.000 22.23688 543 ASP D C 1
ATOM 2743 O O . ASP D 2 7 ? -5.82400 -1.39900 -17.07700 1.000 22.77115 543 ASP D O 1
ATOM 2752 N N . ALA D 2 8 ? -3.63600 -1.05700 -16.61400 1.000 15.85453 544 ALA D N 1
ATOM 2753 C CA . ALA D 2 8 ? -3.74600 -1.33100 -15.19000 1.000 16.58094 544 ALA D CA 1
ATOM 2754 C C . ALA D 2 8 ? -3.74700 -0.05700 -14.35100 1.000 16.08614 544 ALA D C 1
ATOM 2755 O O . ALA D 2 8 ? -3.48000 -0.10900 -13.14300 1.000 17.08100 544 ALA D O 1
ATOM 2762 N N . THR D 2 9 ? -4.02300 1.09000 -14.97100 1.000 16.89939 545 THR D N 1
ATOM 2763 C CA . THR D 2 9 ? -4.07000 2.33700 -14.21800 1.000 14.70703 545 THR D CA 1
ATOM 2764 C C . THR D 2 9 ? -5.06800 2.26600 -13.06500 1.000 14.81230 545 THR D C 1
ATOM 2765 O O . THR D 2 9 ? -4.76900 2.72100 -11.96100 1.000 16.84412 545 THR D O 1
ATOM 2776 N N . ASP D 2 10 ? -6.26900 1.73500 -13.29500 1.000 18.51275 546 ASP D N 1
ATOM 2777 C CA . ASP D 2 10 ? -7.25200 1.75800 -12.21100 1.000 21.36572 546 ASP D CA 1
ATOM 2778 C C . ASP D 2 10 ? -6.81800 0.88500 -11.03600 1.000 19.87607 546 ASP D C 1
ATOM 2779 O O . ASP D 2 10 ? -7.09300 1.23200 -9.88100 1.000 16.27827 546 ASP D O 1
ATOM 2788 N N . THR D 2 11 ? -6.11300 -0.22200 -11.29200 1.000 20.22874 547 THR D N 1
ATOM 2789 C CA . THR D 2 11 ? -5.53400 -1.00300 -10.20400 1.000 22.51059 547 THR D CA 1
ATOM 2790 C C . THR D 2 11 ? -4.54500 -0.16800 -9.39400 1.000 18.97070 547 THR D C 1
ATOM 2791 O O . THR D 2 11 ? -4.56700 -0.16800 -8.15700 1.000 17.05468 547 THR D O 1
ATOM 2802 N N . VAL D 2 12 ? -3.63900 0.51900 -10.08100 1.000 18.49169 548 VAL D N 1
ATOM 2803 C CA . VAL D 2 12 ? -2.69000 1.38900 -9.38900 1.000 15.74926 548 VAL D CA 1
ATOM 2804 C C . VAL D 2 12 ? -3.42100 2.46700 -8.59700 1.000 18.93122 548 VAL D C 1
ATOM 2805 O O . VAL D 2 12 ? -3.06300 2.74900 -7.44900 1.000 16.19931 548 VAL D O 1
ATOM 2818 N N . ARG D 2 13 ? -4.47500 3.05600 -9.16700 1.000 17.80213 549 ARG D N 1
ATOM 2819 C CA . ARG D 2 13 ? -5.20700 4.08400 -8.43200 1.000 15.28078 549 ARG D CA 1
ATOM 2820 C C . ARG D 2 13 ? -5.79900 3.52200 -7.14900 1.000 20.24453 549 ARG D C 1
ATOM 2821 O O . ARG D 2 13 ? -5.79100 4.19000 -6.10700 1.000 18.25745 549 ARG D O 1
ATOM 2842 N N . GLY D 2 14 ? -6.31500 2.29700 -7.20100 1.000 17.69159 550 GLY D N 1
ATOM 2843 C CA . GLY D 2 14 ? -6.80800 1.67100 -5.98600 1.000 20.58142 550 GLY D CA 1
ATOM 2844 C C . GLY D 2 14 ? -5.72000 1.43400 -4.95300 1.000 15.39132 550 GLY D C 1
ATOM 2845 O O . GLY D 2 14 ? -5.94200 1.61600 -3.75500 1.000 20.95778 550 GLY D O 1
ATOM 2849 N N . LEU D 2 15 ? -4.52300 1.04500 -5.39900 1.000 16.33091 551 LEU D N 1
ATOM 2850 C CA . LEU D 2 15 ? -3.40800 0.87300 -4.46900 1.000 16.56778 551 LEU D CA 1
ATOM 2851 C C . LEU D 2 15 ? -3.02300 2.20000 -3.82000 1.000 19.49707 551 LEU D C 1
ATOM 2852 O O . LEU D 2 15 ? -2.67000 2.24600 -2.63200 1.000 14.91758 551 LEU D O 1
ATOM 2868 N N . VAL D 2 16 ? -3.04300 3.28300 -4.59700 1.000 17.19417 552 VAL D N 1
ATOM 2869 C CA . VAL D 2 16 ? -2.71500 4.59900 -4.04900 1.000 15.63609 552 VAL D CA 1
ATOM 2870 C C . VAL D 2 16 ? -3.67800 4.95000 -2.92800 1.000 19.36548 552 VAL D C 1
ATOM 2871 O O . VAL D 2 16 ? -3.25900 5.37000 -1.84300 1.000 18.40221 552 VAL D O 1
ATOM 2884 N N . VAL D 2 17 ? -4.97800 4.75100 -3.16500 1.000 16.19142 553 VAL D N 1
ATOM 2885 C CA . VAL D 2 17 ? -5.98600 5.01300 -2.14100 1.000 19.34706 553 VAL D CA 1
ATOM 2886 C C . VAL D 2 17 ? -5.72400 4.16000 -0.90500 1.000 20.41824 553 VAL D C 1
ATOM 2887 O O . VAL D 2 17 ? -5.77700 4.64800 0.23000 1.000 19.80764 553 VAL D O 1
ATOM 2900 N N . GLU D 2 18 ? -5.44400 2.87200 -1.10300 1.000 20.16558 554 GLU D N 1
ATOM 2901 C CA . GLU D 2 18 ? -5.17500 2.00000 0.03700 1.000 18.80752 554 GLU D CA 1
ATOM 2902 C C . GLU D 2 18 ? -3.99400 2.51200 0.85200 1.000 18.24692 554 GLU D C 1
ATOM 2903 O O . GLU D 2 18 ? -4.08500 2.65200 2.07800 1.000 19.96029 554 GLU D O 1
ATOM 2915 N N . LEU D 2 19 ? -2.87500 2.80400 0.18200 1.000 15.43606 555 LEU D N 1
ATOM 2916 C CA . LEU D 2 19 ? -1.67300 3.21700 0.89500 1.000 15.18077 555 LEU D CA 1
ATOM 2917 C C . LEU D 2 19 ? -1.84900 4.59400 1.51300 1.000 14.37014 555 LEU D C 1
ATOM 2918 O O . LEU D 2 19 ? -1.35900 4.84400 2.62000 1.000 17.86004 555 LEU D O 1
ATOM 2934 N N . SER D 2 20 ? -2.52300 5.51200 0.81600 1.000 14.39383 556 SER D N 1
ATOM 2935 C CA A SER D 2 20 ? -2.80400 6.81700 1.40300 0.770 16.55725 556 SER D CA 1
ATOM 2936 C CA B SER D 2 20 ? -2.80200 6.81700 1.40400 0.230 15.36763 556 SER D CA 1
ATOM 2937 C C . SER D 2 20 ? -3.49600 6.66800 2.75200 1.000 18.84436 556 SER D C 1
ATOM 2938 O O . SER D 2 20 ? -3.15300 7.36400 3.71800 1.000 16.94414 556 SER D O 1
ATOM 2953 N N . GLY D 2 21 ? -4.47100 5.76200 2.83800 1.000 16.18615 557 GLY D N 1
ATOM 2954 C CA . GLY D 2 21 ? -5.18200 5.57200 4.08900 1.000 16.63094 557 GLY D CA 1
ATOM 2955 C C . GLY D 2 21 ? -4.31200 4.91700 5.14500 1.000 15.63082 557 GLY D C 1
ATOM 2956 O O . GLY D 2 21 ? -4.41000 5.23800 6.33400 1.000 17.50999 557 GLY D O 1
ATOM 2960 N N . LEU D 2 22 ? -3.45100 3.99700 4.73200 1.000 20.52351 558 LEU D N 1
ATOM 2961 C CA . LEU D 2 22 ? -2.53800 3.39800 5.69400 1.000 17.58106 558 LEU D CA 1
ATOM 2962 C C . LEU D 2 22 ? -1.56700 4.43800 6.22700 1.000 12.67257 558 LEU D C 1
ATOM 2963 O O . LEU D 2 22 ? -1.22700 4.41300 7.41800 1.000 16.69147 558 LEU D O 1
ATOM 2979 N N . ASN D 2 23 ? -1.13700 5.37600 5.37200 1.000 18.17060 559 ASN D N 1
ATOM 2980 C CA . ASN D 2 23 ? -0.26800 6.45500 5.81900 1.000 14.45700 559 ASN D CA 1
ATOM 2981 C C . ASN D 2 23 ? -0.99500 7.39500 6.77100 1.000 14.59386 559 ASN D C 1
ATOM 2982 O O . ASN D 2 23 ? -0.37500 7.91500 7.70500 1.000 19.06544 559 ASN D O 1
ATOM 2993 N N . ARG D 2 24 ? -2.30300 7.60300 6.58000 1.000 16.13351 560 ARG D N 1
ATOM 2994 C CA . ARG D 2 24 ? -3.07000 8.39200 7.54700 1.000 20.76565 560 ARG D CA 1
ATOM 2995 C C . ARG D 2 24 ? -3.06500 7.73300 8.92600 1.000 16.34143 560 ARG D C 1
ATOM 2996 O O . ARG D 2 24 ? -2.96000 8.41500 9.95800 1.000 19.17862 560 ARG D O 1
ATOM 3017 N N . LEU D 2 25 ? -3.18100 6.40300 8.95900 1.000 21.47363 561 LEU D N 1
ATOM 3018 C CA . LEU D 2 25 ? -3.14300 5.67200 10.21900 1.000 16.89413 561 LEU D CA 1
ATOM 3019 C C . LEU D 2 25 ? -1.76300 5.72300 10.85500 1.000 15.76242 561 LEU D C 1
ATOM 3020 O O . LEU D 2 25 ? -1.64400 5.86200 12.07400 1.000 16.92835 561 LEU D O 1
ATOM 3036 N N . ILE D 2 26 ? -0.70900 5.59000 10.04500 1.000 14.73861 562 ILE D N 1
ATOM 3037 C CA . ILE D 2 26 ? 0.64400 5.67700 10.58200 1.000 14.26750 562 ILE D CA 1
ATOM 3038 C C . ILE D 2 26 ? 0.87300 7.05300 11.19300 1.000 13.84903 56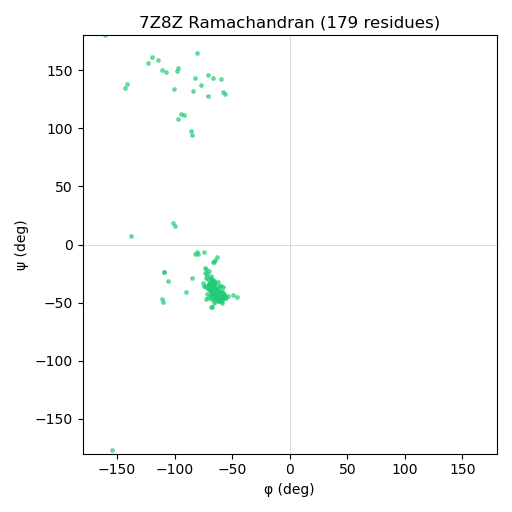2 ILE D C 1
ATOM 3039 O O . ILE D 2 26 ? 1.36400 7.17600 12.32100 1.000 17.52315 562 ILE D O 1
ATOM 3055 N N . MET D 2 27 ? 0.50800 8.10900 10.46300 1.000 17.03099 563 MET D N 1
ATOM 3056 C CA . MET D 2 27 ? 0.80400 9.46100 10.93700 1.000 16.77306 563 MET D CA 1
ATOM 3057 C C . MET D 2 27 ? -0.00200 9.80800 12.18700 1.000 14.61228 563 MET D C 1
ATOM 3058 O O . MET D 2 27 ? 0.53200 10.40200 13.13600 1.000 15.35447 563 MET D O 1
ATOM 3072 N N . SER D 2 28 ? -1.28000 9.42400 12.22500 1.000 16.16246 564 SER D N 1
ATOM 3073 C CA A SER D 2 28 ? -2.09400 9.74500 13.39300 0.460 16.45197 564 SER D CA 1
ATOM 3074 C CA B SER D 2 28 ? -2.10200 9.73500 13.39100 0.540 18.94174 564 SER D CA 1
ATOM 3075 C C . SER D 2 28 ? -1.60900 8.98700 14.62100 1.000 16.37302 564 SER D C 1
ATOM 3076 O O . SER D 2 28 ? -1.54600 9.55400 15.71900 1.000 17.89951 564 SER D O 1
ATOM 3091 N N . THR D 2 29 ? -1.25200 7.70700 14.45100 1.000 16.04140 565 THR D N 1
ATOM 3092 C CA . THR D 2 29 ? -0.74600 6.92200 15.57000 1.000 16.76780 565 THR D CA 1
ATOM 3093 C C . THR D 2 29 ? 0.58900 7.47600 16.05800 1.000 18.38642 565 THR D C 1
ATOM 3094 O O . THR D 2 29 ? 0.82200 7.60600 17.26400 1.000 17.75476 565 THR D O 1
ATOM 3105 N N . HIS D 2 30 ? 1.49400 7.78000 15.12500 1.000 19.32074 566 HIS D N 1
ATOM 3106 C CA . HIS D 2 30 ? 2.78300 8.36500 15.48200 1.000 20.67616 566 HIS D CA 1
ATOM 3107 C C . HIS D 2 30 ? 2.60600 9.67800 16.23700 1.000 18.38642 566 HIS D C 1
ATOM 3108 O O . HIS D 2 30 ? 3.31700 9.93600 17.21400 1.000 21.24202 566 HIS D O 1
ATOM 3122 N N . ARG D 2 31 ? 1.67200 10.52400 15.80300 1.000 21.00515 567 ARG D N 1
ATOM 3123 C CA . ARG D 2 31 ? 1.48100 11.79900 16.48700 1.000 20.70248 567 ARG D CA 1
ATOM 3124 C C . ARG D 2 31 ? 0.87200 11.58500 17.86700 1.000 19.15493 567 ARG D C 1
ATOM 3125 O O . ARG D 2 31 ? 1.21100 12.29500 18.81900 1.000 21.95000 567 ARG D O 1
ATOM 3146 N N . ASP D 2 32 ? -0.03200 10.60900 18.00100 1.000 23.03171 568 ASP D N 1
ATOM 3147 C CA . ASP D 2 32 ? -0.58100 10.29800 19.31700 1.000 22.20529 568 ASP D CA 1
ATOM 3148 C C . ASP D 2 32 ? 0.52700 9.91100 20.28900 1.000 20.89724 568 ASP D C 1
ATOM 3149 O O . ASP D 2 32 ? 0.57300 10.39100 21.42700 1.000 23.23963 568 ASP D O 1
ATOM 3158 N N . LEU D 2 33 ? 1.40700 9.00100 19.86900 1.000 20.06030 569 LEU D N 1
ATOM 3159 C CA . LEU D 2 33 ? 2.48800 8.57600 20.75100 1.000 26.32684 569 LEU D CA 1
ATOM 3160 C C . LEU D 2 33 ? 3.46200 9.71700 20.99700 1.000 25.38199 569 LEU D C 1
ATOM 3161 O O . LEU D 2 33 ? 4.02100 9.83900 22.09400 1.000 29.99570 569 LEU D O 1
ATOM 3177 N N . GLU D 2 34 ? 3.65500 10.56500 19.98900 1.000 25.83731 570 GLU D N 1
ATOM 3178 C CA . GLU D 2 34 ? 4.51400 11.73200 20.13600 1.000 23.40281 570 GLU D CA 1
ATOM 3179 C C . GLU D 2 34 ? 3.94700 12.70300 21.16000 1.000 28.52184 570 GLU D C 1
ATOM 3180 O O . GLU D 2 34 ? 4.68500 13.24400 21.99400 1.000 32.46705 570 GLU D O 1
ATOM 3192 N N . ALA D 2 35 ? 2.63100 12.92300 21.12300 1.000 24.68980 571 ALA D N 1
ATOM 3193 C CA . ALA D 2 35 ? 2.01300 13.89400 22.01800 1.000 31.70907 571 ALA D CA 1
ATOM 3194 C C . ALA D 2 35 ? 2.05600 13.44300 23.47000 1.000 32.97764 571 ALA D C 1
ATOM 3195 O O . ALA D 2 35 ? 2.05700 14.28200 24.38000 1.000 40.32852 571 ALA D O 1
ATOM 3202 N N . PHE D 2 36 ? 2.09400 12.13800 23.71200 1.000 36.27277 572 PHE D N 1
ATOM 3203 C CA . PHE D 2 36 ? 2.08200 11.64100 25.08100 1.000 40.14166 572 PHE D CA 1
ATOM 3204 C C . PHE D 2 36 ? 3.48200 11.47600 25.66000 1.000 40.57855 572 PHE D C 1
ATOM 3205 O O . PHE D 2 36 ? 3.70700 11.79300 26.83400 1.000 46.83983 572 PHE D O 1
ATOM 3222 N N . LYS D 2 37 ? 4.41800 10.97400 24.86200 1.000 48.71110 573 LYS D N 1
ATOM 3223 C CA . LYS D 2 37 ? 5.75500 10.64900 25.33900 1.000 52.00887 573 LYS D CA 1
ATOM 3224 C C . LYS D 2 37 ? 6.66900 11.86600 25.30900 1.000 61.11522 573 LYS D C 1
ATOM 3225 O O . LYS D 2 37 ? 7.45400 12.08300 26.23400 1.000 69.20830 573 LYS D O 1
#

Organism: Mus musculus (NCBI:txid10090)

Solvent-accessible surface area: 11988 Å² total; per-residue (Å²): 200,85,90,13,5,47,0,72,79,126,20,11,118,101,0,37,57,13,0,54,75,0,104,68,50,0,57,135,3,3,53,49,94,3,44,108,6,16,79,98,11,98,118,13,78,88,57,28,116,132,52,68,86,77,27,139,138,52,163,97,171,277,62,95,76,13,6,110,68,0,108,39,8,16,111,58,0,30,22,12,8,161,51,0,63,58,12,20,161,71,14,98,88,50,140,128,95,38,4,24,0,54,79,133,20,10,115,100,0,38,72,14,0,44,58,0,104,69,52,0,58,137,4,2,55,48,88,4,44,88,0,19,88,96,15,121,132,20,58,108,41,20,103,121,62,70,108,68,10,112,144,66,145,114,105,172,187,59,110,79,14,5,111,66,0,105,39,2,16,109,56,0,31,20,12,5,160,49,0,49,57,12,21,155,72,12,103,95,64,130

GO terms:
  GO:0005694 chromosome (C, IDA)
  GO:1990918 double-strand break repair involved in meiotic recombination (P, IDA)
  GO:0007141 male meiosis I (P, IDA)
  GO:0007283 spermatogenesis (P, IDA)
  GO:0005737 cytoplasm (C, EXP)
  GO:0007144 female meiosis I (P, IMP)
  GO:0007283 spermatogenesis (P, IMP)
  GO:0005515 protein binding (F, IPI)

Sequence (190 aa):
MEEFVKVRKKDLERLTTEVMQIRDFLPRILNGELLESFQKLKMVEKNLERKEQELEQLIMDRMQDATDTVRGLVVELSSGLNRLIMSTHRDLEAFKEEFVKVRKKDLERLTTEVMQIRDFLPRILNGELLESFQKLKMVEKNLERKEQELEQLIGSMRMQDATDTVRGLVVELSSGLNRLIMSSTHRDLEAFK

Secondary structure (DSSP, 8-state):
-PPEEEEEHHHHHHHHHHHHHHHHHGGGTSSHHHHHHHHHHHHHHHHHHHHHHHHHH----/--EE-HHHHHHHHHHHHHHHHHHHHHHHHHHHH-/--EEEEEHHHHHHHHHHHHHHHHHGGGTSSHHHHHHHHHHHHHHHHHHHHHHHHHHH-/-----EE-HHHHHHHHHHHHHHHHHHHHHHHHHHHH-

InterPro domains:
  IPR011989 Armadillo-like helical [G3DSA:1.25.10.10] (104-335)
  IPR016024 Armadillo-type fold [SSF48371] (193-331)
  IPR039584 Heat shock factor 2-binding protein [PTHR15434] (11-336)

Radius of gyration: 24.73 Å; Cα contacts (8 Å, |Δi|>4): 184; chains: 4; bounding box: 20×28×96 Å

Foldseek 3Di:
DDDDDDDDPVVVVVVVVVVVVCVVPVPVPPDCVVVVVVVVVVVVVVVVVVVVVVVVPDDDD/DDDDCVVVVVVVVVVVVVVVVVVVVVVVVVVVVD/DDDDDDDPVVVVVVVVVVVVCVVPVCVPPDCVVVVVVVVVVVVVVVVVVVVVVVVVVD/DPDDDDDCVVVVVVVVVVVVVVVVVVVVVVVVVVVVD